Protein AF-A0A968XR28-F1 (afdb_monomer)

Sequence (195 aa):
MLGIVACHFNPAGFDNQIGNLTRWRNAIQHQTAGRPIVLAHARFPQSQSYSIFSGHEFTVCPFDATDRNVLWQKERLLNLAIARLPPSVTKVAWVDADILFLDPDWAYRAEEMLDEHPVIQLFSTVHYLDAQGGINRVRDSWASRLPKTPSSTTLPVSPGQPHANSSTTGCSIARSSVGPIWEWRWAGSGWSECT

Radius of gyration: 18.88 Å; Cα contacts (8 Å, |Δi|>4): 287; chains: 1; bounding box: 49×41×50 Å

Solvent-accessible surface area (backbone atoms only — not comparable to full-atom values): 12096 Å² total; per-residue (Å²): 84,51,26,40,30,24,46,47,82,57,88,83,61,56,64,56,58,55,54,30,35,50,55,23,54,68,49,50,67,72,26,40,81,81,44,56,35,24,37,14,31,54,41,40,91,84,51,76,90,56,75,83,71,58,75,82,86,42,51,61,44,80,41,87,44,48,95,90,56,77,66,84,49,66,67,53,30,41,57,53,16,58,74,66,53,59,89,75,48,78,41,80,44,83,44,69,43,39,49,42,68,68,53,57,57,49,48,60,54,52,40,59,50,52,75,82,31,99,73,83,75,98,48,28,31,40,33,36,21,29,74,86,65,46,79,71,44,77,47,70,33,72,73,64,70,47,82,77,69,43,89,80,75,84,77,79,84,73,87,84,78,84,85,78,87,77,80,88,81,88,80,90,74,86,87,54,67,32,54,36,38,30,42,81,73,90,80,84,69,72,81,80,91,80,134

Mean predicted aligned error: 11.83 Å

Foldseek 3Di:
DEEEEEEQACQPQDVLSVVLLVVLVVQVLQLQVLHAYEYEYEDEPPHDDDCSQDDDSYNYHYDYDYPVRNPDCRVVSRVVRVVPHDPPHPHYDYDYSQEAEPRSNLNVVVVVVCVVDVDDDSFQKKFAAAQVRDGPDMDGDPVNPDDADADDDDPPPDPDDDDDDDDDDDDDDDDGSHGIYGDDDDDDHDDDDDD

pLDDT: mean 76.16, std 25.74, range [22.66, 97.94]

Nearest PDB structures (foldseek):
  3pvs-assembly1_A  TM=2.688E-01  e=5.073E-02  Escherichia coli
  6jak-assembly2_D  TM=2.640E-01  e=5.158E-01  Escherichia coli
  8fo1-assembly1_A  TM=2.736E-01  e=7.118E-01  Cryptococcus neoformans H99
  3cis-assembly4_G  TM=2.961E-01  e=1.754E+00  Mycobacterium tuberculosis
  8em2-assembly1_A  TM=2.424E-01  e=1.871E+00  Homo sapiens

Structure (mmCIF, N/CA/C/O backbone):
data_AF-A0A968XR28-F1
#
_entry.id   AF-A0A968XR28-F1
#
loop_
_atom_site.group_PDB
_atom_site.id
_atom_site.type_symbol
_atom_site.label_atom_id
_atom_site.label_alt_id
_atom_site.label_comp_id
_atom_site.label_asym_id
_atom_site.label_entity_id
_atom_site.label_seq_id
_atom_site.pdbx_PDB_ins_code
_atom_site.Cartn_x
_atom_site.Cartn_y
_atom_site.Cartn_z
_atom_site.occupancy
_atom_site.B_iso_or_equiv
_atom_site.auth_seq_id
_atom_site.auth_comp_id
_atom_site.auth_asym_id
_atom_site.auth_atom_id
_atom_site.pdbx_PDB_model_num
ATOM 1 N N . MET A 1 1 ? -4.350 6.403 15.382 1.00 94.62 1 MET A N 1
ATOM 2 C CA . MET A 1 1 ? -4.188 6.792 13.969 1.00 94.62 1 MET A CA 1
ATOM 3 C C . MET A 1 1 ? -3.699 5.596 13.178 1.00 94.62 1 MET A C 1
ATOM 5 O O . MET A 1 1 ? -2.659 5.032 13.520 1.00 94.62 1 MET A O 1
ATOM 9 N N . LEU A 1 2 ? -4.438 5.219 12.138 1.00 97.38 2 LEU A N 1
ATOM 10 C CA . LEU A 1 2 ? -4.031 4.219 11.155 1.00 97.38 2 LEU A CA 1
ATOM 11 C C . LEU A 1 2 ? -3.048 4.822 10.145 1.00 97.38 2 LEU A C 1
ATOM 13 O O . LEU A 1 2 ? -3.297 5.892 9.599 1.00 97.38 2 LEU A O 1
ATOM 17 N N . GLY A 1 3 ? -1.946 4.122 9.891 1.00 97.62 3 GLY A N 1
ATOM 18 C CA . GLY A 1 3 ? -1.026 4.388 8.790 1.00 97.62 3 GLY A CA 1
ATOM 19 C C . GLY A 1 3 ? -1.047 3.257 7.770 1.00 97.62 3 GLY A C 1
ATOM 20 O O . GLY A 1 3 ? -1.260 2.094 8.117 1.00 97.62 3 GLY A O 1
ATOM 21 N N . ILE A 1 4 ? -0.833 3.600 6.504 1.00 97.75 4 ILE A N 1
ATOM 22 C CA . ILE A 1 4 ? -0.868 2.661 5.387 1.00 97.75 4 ILE A CA 1
ATOM 23 C C . ILE A 1 4 ? 0.561 2.433 4.908 1.00 97.75 4 ILE A C 1
ATOM 25 O O . ILE A 1 4 ? 1.288 3.386 4.625 1.00 97.75 4 ILE A O 1
ATOM 29 N N . VAL A 1 5 ? 0.958 1.169 4.790 1.00 97.62 5 VAL A N 1
ATOM 30 C CA . VAL A 1 5 ? 2.242 0.779 4.206 1.00 97.62 5 VAL A CA 1
ATOM 31 C C . VAL A 1 5 ? 2.020 -0.068 2.968 1.00 97.62 5 VAL A C 1
ATOM 33 O O . VAL A 1 5 ? 1.225 -1.008 2.961 1.00 97.62 5 VAL A O 1
ATOM 36 N N . ALA A 1 6 ? 2.760 0.267 1.923 1.00 96.38 6 ALA A N 1
ATOM 37 C CA . ALA A 1 6 ? 2.804 -0.478 0.681 1.00 96.38 6 ALA A CA 1
ATOM 38 C C . ALA A 1 6 ? 4.250 -0.581 0.200 1.00 96.38 6 ALA A C 1
ATOM 40 O O . ALA A 1 6 ? 5.137 0.159 0.643 1.00 96.38 6 ALA A O 1
ATOM 41 N N . CYS A 1 7 ? 4.502 -1.488 -0.738 1.00 95.06 7 CYS A N 1
ATOM 42 C CA . CYS A 1 7 ? 5.798 -1.564 -1.393 1.00 95.06 7 CYS A CA 1
ATOM 43 C C . CYS A 1 7 ? 5.669 -1.759 -2.902 1.00 95.06 7 CYS A C 1
ATOM 45 O O . CYS A 1 7 ? 4.726 -2.377 -3.392 1.00 95.06 7 CYS A O 1
ATOM 47 N N . HIS A 1 8 ? 6.652 -1.233 -3.629 1.00 93.75 8 HIS A N 1
ATOM 48 C CA . HIS A 1 8 ? 6.838 -1.459 -5.054 1.00 93.75 8 HIS A CA 1
ATOM 49 C C . HIS A 1 8 ? 8.168 -2.186 -5.280 1.00 93.75 8 HIS A C 1
ATOM 51 O O . HIS A 1 8 ? 9.245 -1.664 -4.962 1.00 93.75 8 HIS A O 1
ATOM 57 N N . PHE A 1 9 ? 8.077 -3.395 -5.835 1.00 91.88 9 PHE A N 1
ATOM 58 C CA . PHE A 1 9 ? 9.206 -4.282 -6.084 1.00 91.88 9 PHE A CA 1
ATOM 59 C C . PHE A 1 9 ? 9.152 -4.841 -7.510 1.00 91.88 9 PHE A C 1
ATOM 61 O O . PHE A 1 9 ? 8.441 -5.809 -7.775 1.00 91.88 9 PHE A O 1
ATOM 68 N N . ASN A 1 10 ? 9.933 -4.241 -8.412 1.00 91.06 10 ASN A N 1
ATOM 69 C CA . ASN A 1 10 ? 9.908 -4.556 -9.840 1.00 91.06 10 ASN A CA 1
ATOM 70 C C . ASN A 1 10 ? 11.321 -4.798 -10.414 1.00 91.06 10 ASN A C 1
ATOM 72 O O . ASN A 1 10 ? 11.786 -4.016 -11.243 1.00 91.06 10 ASN A O 1
ATOM 76 N N . PRO A 1 11 ? 12.029 -5.864 -9.988 1.00 89.25 11 PRO A N 1
ATOM 77 C CA . PRO A 1 11 ? 13.399 -6.149 -10.438 1.00 89.25 11 PRO A CA 1
ATOM 78 C C . PRO A 1 11 ? 13.518 -6.373 -11.948 1.00 89.25 11 PRO A C 1
ATOM 80 O O . PRO A 1 11 ? 14.570 -6.138 -12.525 1.00 89.25 11 PRO A O 1
ATOM 83 N N . ALA A 1 12 ? 12.441 -6.831 -12.589 1.00 88.31 12 ALA A N 1
ATOM 84 C CA . ALA A 1 12 ? 12.409 -7.127 -14.018 1.00 88.31 12 ALA A CA 1
ATOM 85 C C . ALA A 1 12 ? 11.877 -5.964 -14.876 1.00 88.31 12 ALA A C 1
ATOM 87 O O . ALA A 1 12 ? 11.772 -6.119 -16.088 1.00 88.31 12 ALA A O 1
ATOM 88 N N . GLY A 1 13 ? 11.510 -4.829 -14.269 1.00 87.56 13 GLY A N 1
ATOM 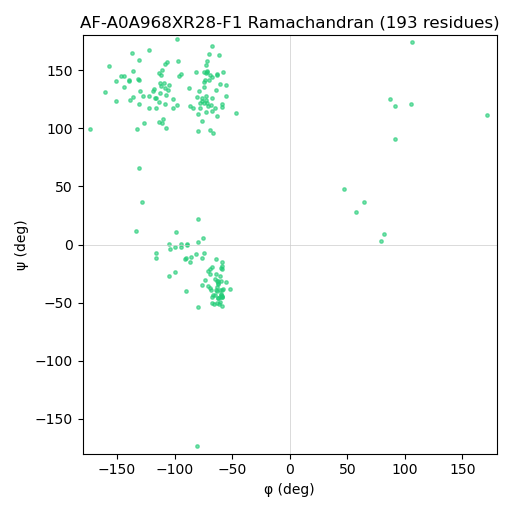89 C CA . GLY A 1 13 ? 11.064 -3.642 -15.004 1.00 87.56 13 GLY A CA 1
ATOM 90 C C . GLY A 1 13 ? 9.766 -3.832 -15.794 1.00 87.56 13 GLY A C 1
ATOM 91 O O . GLY A 1 13 ? 9.635 -3.303 -16.889 1.00 87.56 13 GLY A O 1
ATOM 92 N N . PHE A 1 14 ? 8.798 -4.596 -15.279 1.00 89.00 14 PHE A N 1
ATOM 93 C CA . PHE A 1 14 ? 7.532 -4.797 -15.981 1.00 89.00 14 PHE A CA 1
ATOM 94 C C . PHE A 1 14 ? 6.638 -3.547 -15.948 1.00 89.00 14 PHE A C 1
ATOM 96 O O . PHE A 1 14 ? 6.285 -3.065 -14.867 1.00 89.00 14 PHE A O 1
ATOM 103 N N . ASP A 1 15 ? 6.175 -3.101 -17.117 1.00 88.12 15 ASP A N 1
ATOM 104 C CA . ASP A 1 15 ? 5.285 -1.937 -17.255 1.00 88.12 15 ASP A CA 1
ATOM 105 C C . ASP A 1 15 ? 3.933 -2.123 -16.556 1.00 88.12 15 ASP A C 1
ATOM 107 O O . ASP A 1 15 ? 3.350 -1.174 -16.030 1.00 88.12 15 ASP A O 1
ATOM 111 N N . ASN A 1 16 ? 3.429 -3.359 -16.495 1.00 88.56 16 ASN A N 1
ATOM 112 C CA . ASN A 1 16 ? 2.149 -3.643 -15.850 1.00 88.56 16 ASN A CA 1
ATOM 113 C C . ASN A 1 16 ? 2.164 -3.312 -14.346 1.00 88.56 16 ASN A C 1
ATOM 115 O O . ASN A 1 16 ? 1.149 -2.867 -13.815 1.00 88.56 16 ASN A O 1
ATOM 119 N N . GLN A 1 17 ? 3.304 -3.478 -13.665 1.00 89.94 17 GLN A N 1
ATOM 120 C CA . GLN A 1 17 ? 3.437 -3.117 -12.253 1.00 89.94 17 GLN A CA 1
ATOM 121 C C . GLN A 1 17 ? 3.392 -1.603 -12.057 1.00 89.94 17 GLN A C 1
ATOM 123 O O . GLN A 1 17 ? 2.758 -1.133 -11.117 1.00 89.94 17 GLN A O 1
ATOM 128 N N . ILE A 1 18 ? 3.989 -0.839 -12.975 1.00 91.25 18 ILE A N 1
ATOM 129 C CA . ILE A 1 18 ? 3.914 0.625 -12.963 1.00 91.25 18 ILE A CA 1
ATOM 130 C C . ILE A 1 18 ? 2.482 1.091 -13.234 1.00 91.25 18 ILE A C 1
ATOM 132 O O . ILE A 1 18 ? 1.966 1.954 -12.522 1.00 91.25 18 ILE A O 1
ATOM 136 N N . GLY A 1 19 ? 1.797 0.477 -14.203 1.00 91.00 19 GLY A N 1
ATOM 137 C CA . GLY A 1 19 ? 0.385 0.751 -14.479 1.00 91.00 19 GLY A CA 1
ATOM 138 C C . GLY A 1 19 ? -0.523 0.455 -13.279 1.00 91.00 19 GLY A C 1
ATOM 139 O O . GLY A 1 19 ? -1.398 1.256 -12.946 1.00 91.00 19 GLY A O 1
ATOM 140 N N . ASN A 1 20 ? -0.295 -0.663 -12.587 1.00 91.88 20 ASN A N 1
ATOM 141 C CA . ASN A 1 20 ? -1.043 -1.019 -11.380 1.00 91.88 20 ASN A CA 1
ATOM 142 C C . ASN A 1 20 ? -0.754 -0.065 -10.220 1.00 91.88 20 ASN A C 1
ATOM 144 O O . ASN A 1 20 ? -1.700 0.441 -9.623 1.00 91.88 20 ASN A O 1
ATOM 148 N N . LEU A 1 21 ? 0.516 0.271 -9.982 1.00 93.25 21 LEU A N 1
ATOM 149 C CA . LEU A 1 21 ? 0.905 1.261 -8.980 1.00 93.25 21 LEU A CA 1
ATOM 150 C C . LEU A 1 21 ? 0.259 2.626 -9.253 1.00 93.25 21 LEU A C 1
ATOM 152 O O . LEU A 1 21 ? -0.166 3.302 -8.321 1.00 93.25 21 LEU A O 1
ATOM 156 N N . THR A 1 22 ? 0.150 3.019 -10.525 1.00 92.56 22 THR A N 1
ATOM 157 C CA . THR A 1 22 ? -0.518 4.266 -10.943 1.00 92.56 22 THR A CA 1
ATOM 158 C C . THR A 1 22 ? -1.981 4.271 -10.552 1.00 92.56 22 THR A C 1
ATOM 160 O O . THR A 1 22 ? -2.442 5.198 -9.886 1.00 92.56 22 THR A O 1
ATOM 163 N N . ARG A 1 23 ? -2.706 3.210 -10.909 1.00 92.00 23 ARG A N 1
ATOM 164 C CA . ARG A 1 23 ? -4.116 3.058 -10.539 1.00 92.00 23 ARG A CA 1
ATOM 165 C C . ARG A 1 23 ? -4.299 3.035 -9.025 1.00 92.00 23 ARG A C 1
ATOM 167 O O . ARG A 1 23 ? -5.161 3.743 -8.512 1.00 92.00 23 ARG A O 1
ATOM 174 N N . TRP A 1 24 ? -3.453 2.282 -8.326 1.00 93.81 24 TRP A N 1
ATOM 175 C CA . TRP A 1 24 ? -3.456 2.195 -6.872 1.00 93.81 24 TRP A CA 1
ATOM 176 C C . TRP A 1 24 ? -3.250 3.563 -6.220 1.00 93.81 24 TRP A C 1
ATOM 178 O O . TRP A 1 24 ? -4.087 3.972 -5.423 1.00 93.81 24 TRP A O 1
ATOM 188 N N . ARG A 1 25 ? -2.199 4.309 -6.593 1.00 93.12 25 ARG A N 1
ATOM 189 C CA . ARG A 1 25 ? -1.914 5.638 -6.021 1.00 93.12 25 ARG A CA 1
ATOM 190 C C . ARG A 1 25 ? -3.067 6.613 -6.227 1.00 93.12 25 ARG A C 1
ATOM 192 O O . ARG A 1 25 ? -3.449 7.295 -5.280 1.00 93.12 25 ARG A O 1
ATOM 199 N N . ASN A 1 26 ? -3.636 6.639 -7.432 1.00 91.19 26 ASN A N 1
ATOM 200 C CA . ASN A 1 26 ? -4.752 7.525 -7.756 1.00 91.19 26 ASN A CA 1
ATOM 201 C C . ASN A 1 26 ? -6.005 7.210 -6.929 1.00 91.19 26 ASN A C 1
ATOM 203 O O . ASN A 1 26 ? -6.725 8.127 -6.553 1.00 91.19 26 ASN A O 1
ATOM 207 N N . ALA A 1 27 ? -6.270 5.934 -6.638 1.00 91.56 27 ALA A N 1
ATOM 208 C CA . ALA A 1 27 ? -7.417 5.537 -5.828 1.00 91.56 27 ALA A CA 1
ATOM 209 C C . ALA A 1 27 ? -7.157 5.734 -4.328 1.00 91.56 27 ALA A C 1
ATOM 211 O O . ALA A 1 27 ? -7.913 6.425 -3.647 1.00 91.56 27 ALA A O 1
ATOM 212 N N . ILE A 1 28 ? -6.064 5.164 -3.814 1.00 92.44 28 ILE A N 1
ATOM 213 C CA . ILE A 1 28 ? -5.800 5.047 -2.376 1.00 92.44 28 ILE A CA 1
ATOM 214 C C . ILE A 1 28 ? -5.685 6.417 -1.697 1.00 92.44 28 ILE A C 1
ATOM 216 O O . ILE A 1 28 ? -6.153 6.572 -0.574 1.00 92.44 28 ILE A O 1
ATOM 220 N N . GLN A 1 29 ? -5.148 7.434 -2.383 1.00 89.50 29 GLN A N 1
ATOM 221 C CA . GLN A 1 29 ? -5.006 8.787 -1.828 1.0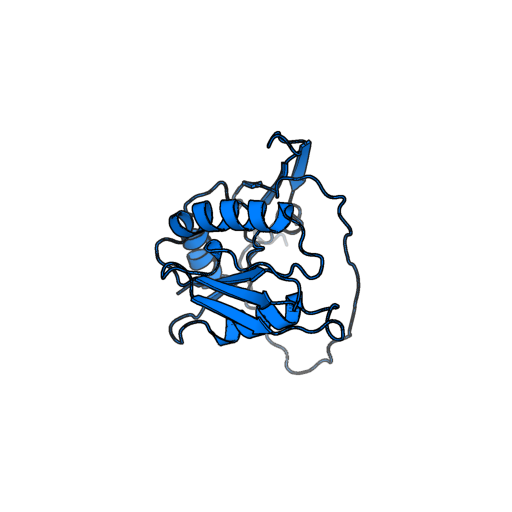0 89.50 29 GLN A CA 1
ATOM 222 C C . GLN A 1 29 ? -6.349 9.414 -1.421 1.00 89.50 29 GLN A C 1
ATOM 224 O O . GLN A 1 29 ? -6.410 10.191 -0.472 1.00 89.50 29 GLN A O 1
ATOM 229 N N . HIS A 1 30 ? -7.432 9.063 -2.121 1.00 89.38 30 HIS A N 1
ATOM 230 C CA . HIS A 1 30 ? -8.773 9.574 -1.841 1.00 89.38 30 HIS A CA 1
ATOM 231 C C . HIS A 1 30 ? -9.546 8.690 -0.853 1.00 89.38 30 HIS A C 1
ATOM 233 O O . HIS A 1 30 ? -10.569 9.120 -0.335 1.00 89.38 30 HIS A O 1
ATOM 239 N N . GLN A 1 31 ? -9.052 7.481 -0.568 1.00 90.25 31 GLN A N 1
ATOM 240 C CA . GLN A 1 31 ? -9.729 6.474 0.260 1.00 90.25 31 GLN A CA 1
ATOM 241 C C . GLN A 1 31 ? -9.139 6.343 1.674 1.00 90.25 31 GLN A C 1
ATOM 243 O O . GLN A 1 31 ? -9.622 5.570 2.496 1.00 90.25 31 GLN A O 1
ATOM 248 N N . THR A 1 32 ? -8.060 7.065 1.982 1.00 90.81 32 THR A N 1
ATOM 249 C CA . THR A 1 32 ? -7.397 7.003 3.297 1.00 90.81 32 THR A CA 1
ATOM 250 C C . THR A 1 32 ? -7.779 8.152 4.228 1.00 90.81 32 THR A C 1
ATOM 252 O O . THR A 1 32 ? -7.343 8.173 5.383 1.00 90.81 32 THR A O 1
ATOM 255 N N . ALA A 1 33 ? -8.605 9.095 3.758 1.00 87.06 33 ALA A N 1
ATOM 256 C CA . ALA A 1 33 ? -9.060 10.273 4.502 1.00 87.06 33 ALA A CA 1
ATOM 257 C C . ALA A 1 33 ? -7.907 11.010 5.222 1.00 87.06 33 ALA A C 1
ATOM 259 O O . ALA A 1 33 ? -7.978 11.307 6.413 1.00 87.06 33 ALA A O 1
ATOM 260 N N . GLY A 1 34 ? -6.808 11.252 4.497 1.00 90.62 34 GLY A N 1
ATOM 261 C CA . GLY A 1 34 ? -5.644 12.001 4.990 1.00 90.62 34 GLY A CA 1
ATOM 262 C C . GLY A 1 34 ? -4.688 11.219 5.898 1.00 90.62 34 GLY A C 1
ATOM 263 O O . GLY A 1 34 ? -3.717 11.792 6.389 1.00 90.62 34 GLY A O 1
ATOM 264 N N . ARG A 1 35 ? -4.922 9.919 6.125 1.00 94.81 35 ARG A N 1
ATOM 265 C CA . ARG A 1 35 ? -3.995 9.065 6.883 1.00 94.81 35 ARG A CA 1
ATOM 266 C C . ARG A 1 35 ? -2.641 8.947 6.178 1.00 94.81 35 ARG A C 1
ATOM 268 O O . ARG A 1 35 ? -2.602 8.893 4.947 1.00 94.81 35 ARG A O 1
ATOM 275 N N . PRO A 1 36 ? -1.532 8.857 6.934 1.00 96.06 36 PRO A N 1
ATOM 276 C CA . PRO A 1 36 ? -0.204 8.780 6.345 1.00 96.06 36 PRO A CA 1
ATOM 277 C C . PRO A 1 36 ? -0.038 7.496 5.534 1.00 96.06 36 PRO A C 1
ATOM 279 O O . PRO A 1 36 ? -0.349 6.401 6.008 1.00 96.06 36 PRO A O 1
ATOM 282 N N . ILE A 1 37 ? 0.505 7.644 4.327 1.00 97.00 37 ILE A 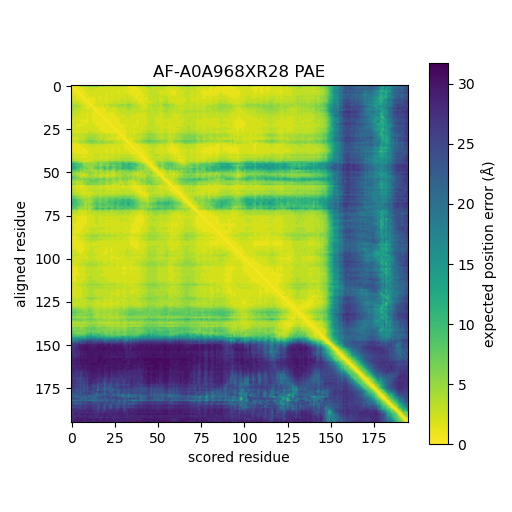N 1
ATOM 283 C CA . ILE A 1 37 ? 0.843 6.536 3.437 1.00 97.00 37 ILE A CA 1
ATOM 284 C C . ILE A 1 37 ? 2.354 6.523 3.219 1.00 97.00 37 ILE A C 1
ATOM 286 O O . ILE A 1 37 ? 2.938 7.526 2.799 1.00 97.00 37 ILE A O 1
ATOM 290 N N . VAL A 1 38 ? 2.987 5.378 3.471 1.00 97.06 38 VAL A N 1
ATOM 291 C CA . VAL A 1 38 ? 4.403 5.143 3.174 1.00 97.06 38 VAL A CA 1
ATOM 292 C C . VAL A 1 38 ? 4.522 4.080 2.089 1.00 97.06 38 VAL A C 1
ATOM 294 O O . VAL A 1 38 ? 4.055 2.952 2.247 1.00 97.06 38 VAL A O 1
ATOM 297 N N . LEU A 1 39 ? 5.187 4.434 0.990 1.00 96.81 39 LEU A N 1
ATOM 298 C CA . LEU A 1 39 ? 5.496 3.525 -0.110 1.00 96.81 39 LEU A CA 1
ATOM 299 C C . LEU A 1 39 ? 7.001 3.249 -0.130 1.00 96.81 39 LEU A C 1
ATOM 301 O O . LEU A 1 39 ? 7.788 4.114 -0.517 1.00 96.81 39 LEU A O 1
ATOM 305 N N . ALA A 1 40 ? 7.416 2.042 0.250 1.00 95.62 40 ALA A N 1
ATOM 306 C CA . ALA A 1 40 ? 8.800 1.611 0.062 1.00 95.62 40 ALA A CA 1
ATOM 307 C C . ALA A 1 40 ? 9.021 1.141 -1.381 1.00 95.62 40 ALA A C 1
ATOM 309 O O . ALA A 1 40 ? 8.312 0.270 -1.879 1.00 95.62 40 ALA A O 1
ATOM 310 N N . HIS A 1 41 ? 10.023 1.689 -2.058 1.00 93.12 41 HIS A N 1
ATOM 311 C CA . HIS A 1 41 ? 10.313 1.384 -3.454 1.00 93.12 41 HIS A CA 1
ATOM 312 C C . HIS A 1 41 ? 11.739 0.854 -3.598 1.00 93.12 41 HIS A C 1
ATOM 314 O O . HIS A 1 41 ? 12.695 1.577 -3.333 1.00 93.12 41 HIS A O 1
ATOM 320 N N . ALA A 1 42 ? 11.890 -0.391 -4.058 1.00 92.50 42 ALA A N 1
ATOM 321 C CA . ALA A 1 42 ? 13.198 -0.889 -4.479 1.00 92.50 42 ALA A CA 1
ATOM 322 C C . ALA A 1 42 ? 13.558 -0.347 -5.867 1.00 92.50 42 ALA A C 1
ATOM 324 O O . ALA A 1 42 ? 12.834 -0.605 -6.832 1.00 92.50 42 ALA A O 1
ATOM 325 N N . ARG A 1 43 ? 14.683 0.363 -5.960 1.00 91.12 43 ARG A N 1
ATOM 326 C CA . ARG A 1 43 ? 15.260 0.850 -7.215 1.00 91.12 43 ARG A CA 1
ATOM 327 C C . ARG A 1 43 ? 16.352 -0.104 -7.668 1.00 91.12 43 ARG A C 1
ATOM 329 O O . ARG A 1 43 ? 17.328 -0.301 -6.954 1.00 91.12 43 ARG A O 1
ATOM 336 N N . PHE A 1 44 ? 16.194 -0.674 -8.849 1.00 88.19 44 PHE A N 1
ATOM 337 C CA . PHE A 1 44 ? 17.222 -1.492 -9.485 1.00 88.19 44 PHE A CA 1
ATOM 338 C C . PHE A 1 44 ? 18.025 -0.654 -10.482 1.00 88.19 44 PHE A C 1
ATOM 340 O O . PHE A 1 44 ? 17.502 0.350 -10.969 1.00 88.19 44 PHE A O 1
ATOM 347 N N . PRO A 1 45 ? 19.260 -1.047 -10.841 1.00 84.50 45 PRO A N 1
ATOM 348 C CA . PRO A 1 45 ? 20.081 -0.287 -11.786 1.00 84.50 45 PRO A CA 1
ATOM 349 C C . PRO A 1 45 ? 19.393 -0.039 -13.135 1.00 84.50 45 PRO A C 1
ATOM 351 O O . PRO A 1 45 ? 19.593 1.000 -13.753 1.00 84.50 45 PRO A O 1
ATOM 354 N N . GLN A 1 46 ? 18.555 -0.980 -13.575 1.00 80.06 46 GLN A N 1
ATOM 355 C CA . GLN A 1 46 ? 17.799 -0.902 -14.825 1.00 80.06 46 GLN A CA 1
ATOM 356 C C . GLN A 1 46 ? 16.426 -0.22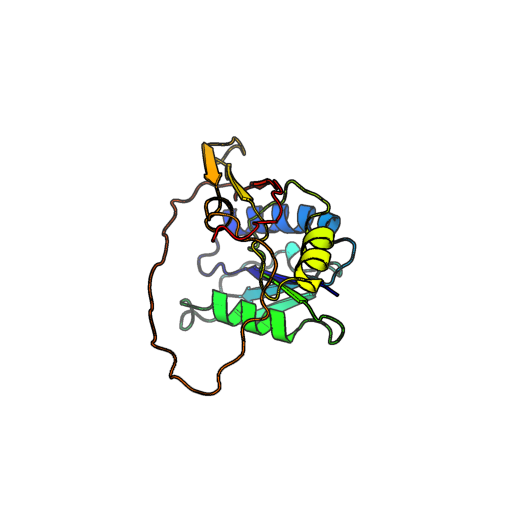3 -14.649 1.00 80.06 46 GLN A C 1
ATOM 358 O O . GLN A 1 46 ? 15.668 -0.114 -15.609 1.00 80.06 46 GLN A O 1
ATOM 363 N N . SER A 1 47 ? 16.069 0.207 -13.432 1.00 80.06 47 SER A N 1
ATOM 364 C CA . SER A 1 47 ? 14.785 0.862 -13.171 1.00 80.06 47 SER A CA 1
ATOM 365 C C . SER A 1 47 ? 14.729 2.224 -13.847 1.00 80.06 47 SER A C 1
ATOM 367 O O . SER A 1 47 ? 15.570 3.092 -13.616 1.00 80.06 47 SER A O 1
ATOM 369 N N . GLN A 1 48 ? 13.684 2.433 -14.638 1.00 76.94 48 GLN A N 1
ATOM 370 C CA . GLN A 1 48 ? 13.370 3.746 -15.172 1.00 76.94 48 GLN A CA 1
ATOM 371 C C . GLN A 1 48 ? 12.893 4.671 -14.041 1.00 76.94 48 GLN A C 1
ATOM 373 O O . GLN A 1 48 ? 12.238 4.243 -13.088 1.00 76.94 48 GLN A O 1
ATOM 378 N N . SER A 1 49 ? 13.229 5.958 -14.140 1.00 77.50 49 SER A N 1
ATOM 379 C CA . SER A 1 49 ? 12.682 6.967 -13.235 1.00 77.50 49 SER A CA 1
ATOM 380 C C . SER A 1 49 ? 11.266 7.316 -13.679 1.00 77.50 49 SER A C 1
ATOM 382 O O . SER A 1 49 ? 11.067 7.823 -14.783 1.00 77.50 49 SER A O 1
ATOM 384 N N . TYR A 1 50 ? 10.286 7.045 -12.824 1.00 79.44 50 TYR A N 1
ATOM 385 C CA . TYR A 1 50 ? 8.891 7.392 -13.068 1.00 79.44 50 TYR A CA 1
ATOM 386 C C . TYR A 1 50 ? 8.477 8.537 -12.140 1.00 79.44 50 TYR A C 1
ATOM 388 O O . TYR A 1 50 ? 8.719 8.485 -10.932 1.00 79.44 50 TYR A O 1
ATOM 396 N N . SER A 1 51 ? 7.788 9.546 -12.684 1.00 83.38 51 SER A N 1
ATOM 397 C CA . SER A 1 51 ? 7.245 10.674 -11.906 1.00 83.38 51 SER A CA 1
ATOM 398 C C . SER A 1 51 ? 6.279 10.223 -10.811 1.00 83.38 51 SER A C 1
ATOM 400 O O . SER A 1 51 ? 6.112 10.912 -9.811 1.00 83.38 51 SER A O 1
ATOM 402 N N . ILE A 1 52 ? 5.709 9.027 -10.942 1.00 84.44 52 ILE A N 1
ATOM 403 C CA . ILE A 1 52 ? 4.869 8.410 -9.923 1.00 84.44 52 ILE A CA 1
ATOM 404 C C . ILE A 1 52 ? 5.570 8.213 -8.575 1.00 84.44 52 ILE A C 1
ATOM 406 O O . ILE A 1 52 ? 4.892 8.049 -7.574 1.00 84.44 52 ILE A O 1
ATOM 410 N N . PHE A 1 53 ? 6.902 8.237 -8.507 1.00 85.31 53 PHE A N 1
ATOM 411 C CA . PHE A 1 53 ? 7.636 8.182 -7.237 1.00 85.31 53 PHE A CA 1
ATOM 412 C C . PHE A 1 53 ? 7.897 9.562 -6.621 1.00 85.31 53 PHE A C 1
ATOM 414 O O . PHE A 1 53 ? 8.497 9.643 -5.553 1.00 85.31 53 PHE A O 1
ATOM 421 N N . SER A 1 54 ? 7.436 10.631 -7.267 1.00 82.88 54 SER A N 1
ATOM 422 C CA . SER A 1 54 ? 7.458 11.997 -6.743 1.00 82.88 54 SER A CA 1
ATOM 423 C C . SER A 1 54 ? 6.099 12.387 -6.135 1.00 82.88 54 SER A C 1
ATOM 425 O O . SER A 1 54 ? 5.156 11.588 -6.144 1.00 82.88 54 SER A O 1
ATOM 427 N N . GLY A 1 55 ? 6.016 13.589 -5.561 1.00 82.06 55 GLY A N 1
ATOM 428 C CA . GLY A 1 55 ? 4.815 14.112 -4.900 1.00 82.06 55 GLY A CA 1
ATOM 429 C C . GLY A 1 55 ? 4.907 14.130 -3.372 1.00 82.06 55 GLY A C 1
ATOM 430 O O . GLY A 1 55 ? 5.883 13.659 -2.785 1.00 82.06 55 GLY A O 1
ATOM 431 N N . HIS A 1 56 ? 3.886 14.708 -2.742 1.00 83.25 56 HIS A N 1
ATOM 432 C CA . HIS A 1 56 ? 3.806 14.917 -1.287 1.00 83.25 56 HIS A CA 1
ATOM 433 C C . HIS A 1 56 ? 2.661 14.137 -0.632 1.00 83.25 56 HIS A C 1
ATOM 435 O O . HIS A 1 56 ? 2.564 14.089 0.590 1.00 83.25 56 HIS A O 1
ATOM 441 N N . GLU A 1 57 ? 1.809 13.503 -1.435 1.00 88.06 57 GLU A N 1
ATOM 442 C CA . GLU A 1 57 ? 0.651 12.733 -0.984 1.00 88.06 57 GLU A CA 1
ATOM 443 C C . GLU A 1 57 ? 1.084 11.423 -0.297 1.00 88.06 57 GLU A C 1
ATOM 445 O O . GLU A 1 57 ? 0.352 10.859 0.512 1.00 88.06 57 GLU A O 1
ATOM 450 N N . PHE A 1 58 ? 2.298 10.948 -0.601 1.00 91.44 58 PHE A N 1
ATOM 451 C CA . PHE A 1 58 ? 2.890 9.717 -0.081 1.00 91.44 58 PHE A CA 1
ATOM 452 C C . PHE A 1 58 ? 4.300 10.020 0.410 1.00 91.44 58 PHE A C 1
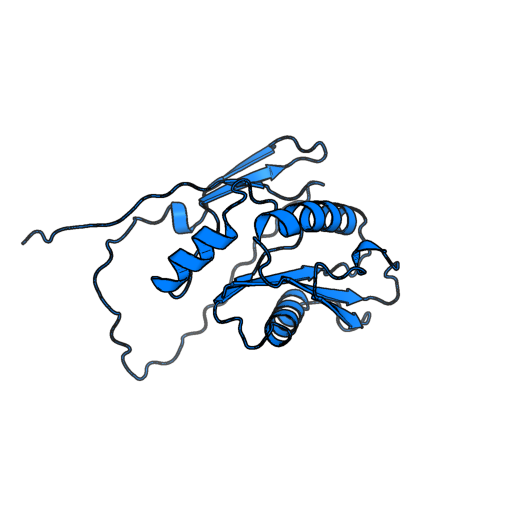ATOM 454 O O . PHE A 1 58 ? 5.073 10.701 -0.264 1.00 91.44 58 PHE A O 1
ATOM 461 N N . THR A 1 59 ? 4.696 9.404 1.520 1.00 94.00 59 THR A N 1
ATOM 462 C CA . THR A 1 59 ? 6.116 9.290 1.857 1.00 94.00 59 THR A CA 1
ATOM 463 C C . THR A 1 59 ? 6.716 8.153 1.034 1.00 94.00 59 THR A C 1
ATOM 465 O O . THR A 1 59 ? 6.585 6.978 1.382 1.00 94.00 59 THR A O 1
ATOM 468 N N . VAL A 1 60 ? 7.359 8.482 -0.086 1.00 93.25 60 VAL A N 1
ATOM 469 C CA . VAL A 1 60 ? 8.046 7.492 -0.927 1.00 93.25 60 VAL A CA 1
ATOM 470 C C . VAL A 1 60 ? 9.471 7.293 -0.418 1.00 93.25 60 VAL A C 1
ATOM 472 O O . VAL A 1 60 ? 10.270 8.225 -0.392 1.00 93.25 60 VAL A O 1
ATOM 475 N N . CYS A 1 61 ? 9.800 6.067 -0.017 1.00 91.88 61 CYS A N 1
ATOM 476 C CA . CYS A 1 61 ? 11.124 5.702 0.479 1.00 91.88 61 CYS A CA 1
ATOM 477 C C . CYS A 1 61 ? 11.857 4.854 -0.569 1.00 91.88 61 CYS A C 1
ATOM 479 O O . CYS A 1 61 ? 11.570 3.657 -0.674 1.00 91.88 61 CYS A O 1
ATOM 481 N N . PRO A 1 62 ? 12.777 5.436 -1.357 1.00 91.81 62 PRO A N 1
ATOM 482 C CA . PRO A 1 62 ? 13.589 4.669 -2.289 1.00 91.81 62 PRO A CA 1
ATOM 483 C C . PRO A 1 62 ? 14.675 3.883 -1.545 1.00 91.81 62 PRO A C 1
ATOM 485 O O . PRO A 1 62 ? 15.321 4.399 -0.633 1.00 91.81 62 PRO A O 1
ATOM 488 N N . PHE A 1 63 ? 14.903 2.647 -1.977 1.00 90.25 63 PHE A N 1
ATOM 489 C CA . PHE A 1 63 ? 15.975 1.781 -1.503 1.00 90.25 63 PHE A CA 1
ATOM 490 C C . PHE A 1 63 ? 16.706 1.196 -2.702 1.00 90.25 63 PHE A C 1
ATOM 492 O O . PHE A 1 63 ? 16.095 0.517 -3.526 1.00 90.25 63 PHE A O 1
ATOM 499 N N . ASP A 1 64 ? 18.003 1.460 -2.802 1.00 90.19 64 ASP A N 1
ATOM 500 C CA . ASP A 1 64 ? 18.811 0.924 -3.890 1.00 90.19 64 ASP A CA 1
ATOM 501 C C . ASP A 1 64 ? 19.032 -0.576 -3.690 1.00 90.19 64 ASP A C 1
ATOM 503 O O . ASP A 1 64 ? 19.547 -1.030 -2.666 1.00 90.19 64 ASP A O 1
ATOM 507 N N . ALA A 1 65 ? 18.603 -1.344 -4.682 1.00 88.06 65 ALA A N 1
ATOM 508 C CA . ALA A 1 65 ? 18.808 -2.773 -4.786 1.00 88.06 65 ALA A CA 1
ATOM 509 C C . ALA A 1 65 ? 19.851 -3.062 -5.868 1.00 88.06 65 ALA A C 1
ATOM 511 O O . ALA A 1 65 ? 20.088 -2.267 -6.777 1.00 88.06 65 ALA A O 1
ATOM 512 N N . THR A 1 66 ? 20.479 -4.229 -5.772 1.00 85.50 66 THR A N 1
ATOM 513 C CA . THR A 1 66 ? 21.436 -4.709 -6.771 1.00 85.50 66 THR A CA 1
ATOM 514 C C . THR A 1 66 ? 20.983 -6.053 -7.316 1.00 85.50 66 THR A C 1
ATOM 516 O O . THR A 1 66 ? 20.156 -6.736 -6.704 1.00 85.50 66 THR A O 1
ATOM 519 N N . ASP A 1 67 ? 21.607 -6.485 -8.409 1.00 82.69 67 ASP A N 1
ATOM 520 C CA . ASP A 1 67 ? 21.387 -7.805 -9.008 1.00 82.69 67 ASP A CA 1
ATOM 521 C C . ASP A 1 67 ? 21.707 -8.963 -8.034 1.00 82.69 67 ASP A C 1
ATOM 523 O O . ASP A 1 67 ? 21.292 -10.100 -8.247 1.00 82.69 67 ASP A O 1
ATOM 527 N N . ARG A 1 68 ? 22.406 -8.689 -6.920 1.00 84.31 68 ARG A N 1
ATOM 528 C CA . ARG A 1 68 ? 22.715 -9.670 -5.864 1.00 84.31 68 ARG A CA 1
ATOM 529 C C . ARG A 1 68 ? 21.608 -9.823 -4.817 1.00 84.31 68 ARG A C 1
ATOM 531 O O . ARG A 1 68 ? 21.663 -10.748 -4.011 1.00 84.31 68 ARG A O 1
ATOM 538 N N . ASN A 1 69 ? 20.609 -8.940 -4.806 1.00 80.69 69 ASN A N 1
ATOM 539 C CA . ASN A 1 69 ? 19.578 -8.859 -3.765 1.00 80.69 69 ASN A CA 1
ATOM 540 C C . ASN A 1 69 ? 18.162 -8.867 -4.367 1.00 80.69 69 ASN A C 1
ATOM 542 O O . ASN A 1 69 ? 17.264 -8.189 -3.877 1.00 80.69 69 ASN A O 1
ATOM 546 N N . VAL A 1 70 ? 17.955 -9.637 -5.439 1.00 81.81 70 VAL A N 1
ATOM 547 C CA . VAL A 1 70 ? 16.693 -9.677 -6.206 1.00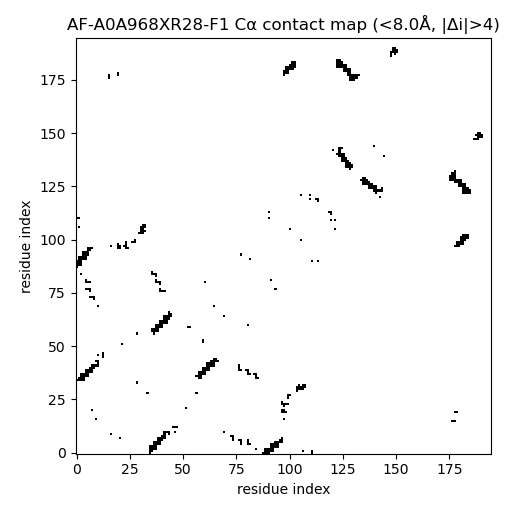 81.81 70 VAL A CA 1
ATOM 548 C C . VAL A 1 70 ? 15.597 -10.556 -5.592 1.00 81.81 70 VAL A C 1
ATOM 550 O O . VAL A 1 70 ? 14.470 -10.552 -6.077 1.00 81.81 70 VAL A O 1
ATOM 553 N N . LEU A 1 71 ? 15.889 -11.328 -4.543 1.00 83.69 71 LEU A N 1
ATOM 554 C CA . LEU A 1 71 ? 14.914 -12.217 -3.905 1.00 83.69 71 LEU A CA 1
ATOM 555 C C . LEU A 1 71 ? 14.540 -11.712 -2.498 1.00 83.69 71 LEU A C 1
ATOM 557 O O . LEU A 1 71 ? 15.365 -11.101 -1.817 1.00 83.69 71 LEU A O 1
ATOM 561 N N . TRP A 1 72 ? 13.304 -12.001 -2.067 1.00 77.69 72 TRP A N 1
ATOM 562 C CA . TRP A 1 72 ? 12.795 -11.791 -0.694 1.00 77.69 72 TRP A CA 1
ATOM 563 C C . TRP A 1 72 ? 12.866 -10.346 -0.166 1.00 77.69 72 TRP A C 1
ATOM 565 O O . TRP A 1 72 ? 12.994 -10.110 1.034 1.00 77.69 72 TRP A O 1
ATOM 575 N N . GLN A 1 73 ? 12.805 -9.348 -1.051 1.00 88.31 73 GLN A N 1
ATOM 576 C CA . GLN A 1 73 ? 12.852 -7.943 -0.628 1.00 88.31 73 GLN A CA 1
ATOM 577 C C . GLN A 1 73 ? 11.484 -7.367 -0.261 1.00 88.31 73 GLN A C 1
ATOM 579 O O . GLN A 1 73 ? 11.443 -6.314 0.368 1.00 88.31 73 GLN A O 1
ATOM 584 N N . LYS A 1 74 ? 10.365 -8.015 -0.617 1.00 87.25 74 LYS A N 1
ATOM 585 C CA . LYS A 1 74 ? 9.023 -7.463 -0.361 1.00 87.25 74 LYS A CA 1
ATOM 586 C C . LYS A 1 74 ? 8.803 -7.264 1.144 1.00 87.25 74 LYS A C 1
ATOM 588 O O . LYS A 1 74 ? 8.485 -6.164 1.583 1.00 87.25 74 LYS A O 1
ATOM 593 N N . GLU A 1 75 ? 9.090 -8.285 1.944 1.00 91.44 75 GLU A N 1
ATOM 594 C CA . GLU A 1 75 ? 8.980 -8.271 3.405 1.00 91.44 75 GLU A CA 1
ATOM 595 C C . GLU A 1 75 ? 9.946 -7.257 4.032 1.00 91.44 75 GLU A C 1
ATOM 597 O O . GLU A 1 75 ? 9.592 -6.521 4.956 1.00 91.44 75 GLU A O 1
ATOM 602 N N . ARG A 1 76 ? 11.169 -7.153 3.492 1.00 91.44 76 ARG A N 1
ATOM 603 C CA . ARG A 1 76 ? 12.152 -6.169 3.957 1.00 91.44 76 ARG A CA 1
ATOM 604 C C . ARG A 1 76 ? 11.696 -4.735 3.687 1.00 91.44 76 ARG A C 1
ATOM 606 O O . ARG A 1 76 ? 11.843 -3.887 4.568 1.00 91.44 76 ARG A O 1
ATOM 613 N N . LEU A 1 77 ? 11.147 -4.471 2.505 1.00 93.94 77 LEU A N 1
ATOM 614 C CA . LEU A 1 77 ? 10.599 -3.168 2.130 1.00 93.94 77 LEU A CA 1
ATOM 615 C C . LEU A 1 77 ? 9.416 -2.788 3.017 1.00 93.94 77 LEU A C 1
ATOM 617 O O . LEU A 1 77 ? 9.342 -1.642 3.445 1.00 93.94 77 LEU A O 1
ATOM 621 N N . LEU A 1 78 ? 8.537 -3.736 3.351 1.00 93.81 78 LEU A N 1
ATOM 622 C CA . LEU A 1 78 ? 7.430 -3.491 4.278 1.00 93.81 78 LEU A CA 1
ATOM 623 C C . LEU A 1 78 ? 7.938 -3.103 5.670 1.00 93.81 78 LEU A C 1
ATOM 625 O O . LEU A 1 78 ? 7.507 -2.089 6.211 1.00 93.81 78 LEU A O 1
ATOM 629 N N . ASN A 1 79 ? 8.925 -3.822 6.211 1.00 94.81 79 ASN A N 1
ATOM 630 C CA . ASN A 1 79 ? 9.546 -3.455 7.489 1.00 94.81 79 ASN A CA 1
ATOM 631 C C . ASN A 1 79 ? 10.170 -2.051 7.453 1.00 94.81 79 ASN A C 1
ATOM 633 O O . ASN A 1 79 ? 10.081 -1.298 8.422 1.00 94.81 79 ASN A O 1
ATOM 637 N N . LEU A 1 80 ? 10.796 -1.681 6.333 1.00 94.56 80 LEU A N 1
ATOM 638 C CA . LEU A 1 80 ? 11.350 -0.342 6.138 1.00 94.56 80 LEU A CA 1
ATOM 639 C C . LEU A 1 80 ? 10.259 0.728 6.019 1.00 94.56 80 LEU A C 1
ATOM 641 O O . LEU A 1 80 ? 10.426 1.809 6.574 1.00 94.56 80 LEU A O 1
ATOM 645 N N . ALA A 1 81 ? 9.149 0.437 5.336 1.00 96.12 81 ALA A N 1
ATOM 646 C CA . ALA A 1 81 ? 8.003 1.337 5.246 1.00 96.12 81 ALA A CA 1
ATOM 647 C C . ALA A 1 81 ? 7.396 1.596 6.631 1.00 96.12 81 ALA A C 1
ATOM 649 O O . ALA A 1 81 ? 7.176 2.747 6.999 1.00 96.12 81 ALA A O 1
ATOM 650 N N . ILE A 1 82 ? 7.203 0.541 7.430 1.00 96.62 82 ILE A N 1
ATOM 651 C CA . ILE A 1 82 ? 6.682 0.644 8.799 1.00 96.62 82 ILE A CA 1
ATOM 652 C C . ILE A 1 82 ? 7.591 1.525 9.658 1.00 96.62 82 ILE A C 1
ATOM 654 O O . ILE A 1 82 ? 7.111 2.434 10.326 1.00 96.62 82 ILE A O 1
ATOM 658 N N . ALA A 1 83 ? 8.910 1.327 9.581 1.00 96.50 83 ALA A N 1
ATOM 659 C CA . ALA A 1 83 ? 9.884 2.131 10.322 1.00 96.50 83 ALA A CA 1
ATOM 660 C C . ALA A 1 83 ? 9.918 3.619 9.912 1.00 96.50 83 ALA A C 1
ATOM 662 O O . ALA A 1 83 ? 10.560 4.425 10.584 1.00 96.50 83 ALA A O 1
ATOM 663 N N . ARG A 1 84 ? 9.275 3.988 8.798 1.00 96.75 84 ARG A N 1
ATOM 664 C CA . ARG A 1 84 ? 9.173 5.367 8.298 1.00 96.75 84 ARG A CA 1
ATOM 665 C C . ARG A 1 84 ? 7.803 5.995 8.520 1.00 96.75 84 ARG A C 1
ATOM 667 O O . ARG A 1 84 ? 7.614 7.150 8.145 1.00 96.75 84 ARG A O 1
ATOM 674 N N . LEU A 1 85 ? 6.869 5.273 9.135 1.00 96.44 85 LEU A N 1
ATOM 675 C CA . LEU A 1 85 ? 5.611 5.862 9.571 1.00 96.44 85 LEU A CA 1
ATOM 676 C C . LEU A 1 85 ? 5.863 6.941 10.640 1.00 96.44 85 LEU A C 1
ATOM 678 O O . LEU A 1 85 ? 6.788 6.808 11.446 1.00 96.44 85 LEU A O 1
ATOM 682 N N . PRO A 1 86 ? 5.042 8.005 10.679 1.00 96.06 86 PRO A N 1
ATOM 683 C CA . PRO A 1 86 ? 5.112 9.000 11.740 1.00 96.06 86 PRO A CA 1
ATOM 684 C C . PRO A 1 86 ? 4.918 8.374 13.133 1.00 96.06 86 PRO A C 1
ATOM 686 O O . PRO A 1 86 ? 4.109 7.456 13.266 1.00 96.06 86 PRO A O 1
ATOM 689 N N . PRO A 1 87 ? 5.542 8.921 14.194 1.00 95.62 87 PRO A N 1
ATOM 690 C CA . PRO A 1 87 ? 5.377 8.413 15.562 1.00 95.62 87 PRO A CA 1
ATOM 691 C C . PRO A 1 87 ? 3.934 8.430 16.091 1.00 95.62 87 PRO A C 1
ATOM 693 O O . PRO A 1 87 ? 3.622 7.735 17.050 1.00 95.62 87 PRO A O 1
ATOM 696 N N . SER A 1 88 ? 3.050 9.234 15.491 1.00 96.25 88 SER A N 1
ATOM 697 C CA . SER A 1 88 ? 1.623 9.299 15.831 1.00 96.25 88 SER A CA 1
ATOM 698 C C . SER A 1 88 ? 0.804 8.118 15.294 1.00 96.25 88 SER A C 1
ATOM 700 O O . SER A 1 88 ? -0.356 7.952 15.679 1.00 96.25 88 SER A O 1
ATOM 702 N N . VAL A 1 89 ? 1.372 7.305 14.398 1.00 97.12 89 VAL A N 1
ATOM 703 C CA . VAL A 1 89 ? 0.730 6.089 13.894 1.00 97.12 89 VAL A CA 1
ATOM 704 C C . VAL A 1 89 ? 0.820 4.989 14.945 1.00 97.12 89 VAL A C 1
ATOM 706 O O . VAL A 1 89 ? 1.905 4.600 15.364 1.00 97.12 89 VAL A O 1
ATOM 709 N N . THR A 1 90 ? -0.334 4.454 15.332 1.00 96.44 90 THR A N 1
ATOM 710 C CA . THR A 1 90 ? -0.457 3.381 16.335 1.00 96.44 90 THR A CA 1
ATOM 711 C C . THR A 1 90 ? -1.032 2.089 15.759 1.00 96.44 90 THR A C 1
ATOM 713 O O . THR A 1 90 ? -0.985 1.048 16.406 1.00 96.44 90 THR A O 1
ATOM 716 N N . LYS A 1 91 ? -1.569 2.151 14.537 1.00 97.94 91 LYS A N 1
ATOM 717 C CA . LYS A 1 91 ? -2.200 1.049 13.806 1.00 97.94 91 LYS A CA 1
ATOM 718 C C . LYS A 1 91 ? -1.628 1.014 12.394 1.00 97.94 91 LYS A C 1
ATOM 720 O O . LYS A 1 91 ? -1.414 2.073 11.806 1.00 97.94 91 LYS A O 1
ATOM 725 N N . VAL A 1 92 ? -1.411 -0.169 11.827 1.00 97.88 92 VAL A N 1
ATOM 726 C CA . VAL A 1 92 ? -0.799 -0.308 10.496 1.00 97.88 92 VAL A CA 1
ATOM 727 C C . VAL A 1 92 ? -1.659 -1.184 9.594 1.00 97.88 92 VAL A C 1
ATOM 729 O O . VAL A 1 92 ? -1.974 -2.317 9.945 1.00 97.88 92 VAL A O 1
ATOM 732 N N . ALA A 1 93 ? -1.980 -0.676 8.406 1.00 97.19 93 ALA A N 1
ATOM 733 C CA . ALA A 1 93 ? -2.529 -1.457 7.306 1.00 97.19 93 ALA A CA 1
ATOM 734 C C . ALA A 1 93 ? -1.422 -1.749 6.287 1.00 97.19 93 ALA A C 1
ATOM 736 O O . ALA A 1 93 ? -0.887 -0.827 5.670 1.00 97.19 93 ALA A O 1
ATOM 737 N N . TRP A 1 94 ? -1.101 -3.028 6.082 1.00 95.69 94 TRP A N 1
ATOM 738 C CA . TRP A 1 94 ? -0.328 -3.458 4.918 1.00 95.69 94 TRP A CA 1
ATOM 739 C C . TRP A 1 94 ? -1.279 -3.646 3.736 1.00 95.69 94 TRP A C 1
ATOM 741 O O . TRP A 1 94 ? -2.178 -4.484 3.766 1.00 95.69 94 TRP A O 1
ATOM 751 N N . VAL A 1 95 ? -1.064 -2.840 2.699 1.00 95.31 95 VAL A N 1
ATOM 752 C CA . VAL A 1 95 ? -1.845 -2.826 1.464 1.00 95.31 95 VAL A CA 1
ATOM 753 C C . VAL A 1 95 ? -0.897 -3.077 0.296 1.00 95.31 95 VAL A C 1
ATOM 755 O O . VAL A 1 95 ? 0.124 -2.403 0.157 1.00 95.31 95 VAL A O 1
ATOM 758 N N . ASP A 1 96 ? -1.214 -4.050 -0.553 1.00 92.44 96 ASP A N 1
ATOM 759 C CA . ASP A 1 96 ? -0.439 -4.276 -1.773 1.00 92.44 96 ASP A CA 1
ATOM 760 C C . ASP A 1 96 ? -0.665 -3.135 -2.785 1.00 92.44 96 ASP A C 1
ATOM 762 O O . ASP A 1 96 ? -1.762 -2.599 -2.924 1.00 92.44 96 ASP A O 1
ATOM 766 N N . ALA A 1 97 ? 0.383 -2.726 -3.502 1.00 92.75 97 ALA A N 1
ATOM 767 C CA . ALA A 1 97 ? 0.333 -1.562 -4.396 1.00 92.75 97 ALA A CA 1
ATOM 768 C C . ALA A 1 97 ? -0.322 -1.846 -5.766 1.00 92.75 97 ALA A C 1
ATOM 770 O O . ALA A 1 97 ? -0.060 -1.159 -6.752 1.00 92.75 97 ALA A O 1
ATOM 771 N N . ASP A 1 98 ? -1.143 -2.888 -5.843 1.00 91.31 98 ASP A N 1
ATOM 772 C CA . ASP A 1 98 ? -1.899 -3.307 -7.020 1.00 91.31 98 ASP A CA 1
ATOM 773 C C . ASP A 1 98 ? -3.367 -3.619 -6.693 1.00 91.31 98 ASP A C 1
ATOM 775 O O . ASP A 1 98 ? -4.080 -4.149 -7.543 1.00 91.31 98 ASP A O 1
ATOM 779 N N . ILE A 1 99 ? -3.838 -3.258 -5.495 1.00 91.44 99 ILE A N 1
ATOM 780 C CA . ILE A 1 99 ? -5.209 -3.525 -5.065 1.00 91.44 99 ILE A CA 1
ATOM 781 C C . ILE A 1 99 ? -6.101 -2.291 -4.970 1.00 91.44 99 ILE A C 1
ATOM 783 O O . ILE A 1 99 ? -5.710 -1.258 -4.445 1.00 91.44 99 ILE A O 1
ATOM 787 N N . LEU A 1 100 ? -7.350 -2.411 -5.404 1.00 92.19 100 LEU A N 1
ATOM 788 C CA . LEU A 1 100 ? -8.326 -1.324 -5.306 1.00 92.19 100 LEU A CA 1
ATOM 789 C C . LEU A 1 100 ? -9.428 -1.696 -4.313 1.00 92.19 100 LEU A C 1
ATOM 791 O O . LEU A 1 100 ? -10.007 -2.777 -4.402 1.00 92.19 100 LEU A O 1
ATOM 795 N N . PHE A 1 101 ? -9.740 -0.812 -3.369 1.00 92.69 101 PHE A N 1
ATOM 796 C CA . PHE A 1 101 ? -10.881 -1.003 -2.473 1.00 92.69 101 PHE A CA 1
ATOM 797 C C . PHE A 1 101 ? -12.148 -0.425 -3.109 1.00 92.69 101 PHE A C 1
ATOM 799 O O . PHE A 1 101 ? -12.118 0.688 -3.635 1.00 92.69 101 PHE A O 1
ATOM 806 N N . LEU A 1 102 ? -13.257 -1.173 -3.062 1.00 91.31 102 LEU A N 1
ATOM 807 C CA . LEU A 1 102 ? -14.573 -0.666 -3.477 1.00 91.31 102 LEU A CA 1
ATOM 808 C C . LEU A 1 102 ? -15.189 0.261 -2.441 1.00 91.31 102 LEU A C 1
ATOM 810 O O . LEU A 1 102 ? -15.884 1.200 -2.811 1.00 91.31 102 LEU A O 1
ATOM 814 N N . ASP A 1 103 ? -14.955 -0.021 -1.161 1.00 90.00 103 ASP A N 1
ATOM 815 C CA . ASP A 1 103 ? -15.408 0.843 -0.078 1.00 90.00 103 ASP A CA 1
ATOM 816 C C . ASP A 1 103 ? -14.438 2.027 0.048 1.00 90.00 103 ASP A C 1
ATOM 818 O O . ASP A 1 103 ? -13.278 1.810 0.412 1.00 90.00 103 ASP A O 1
ATOM 822 N N . PRO A 1 104 ? -14.864 3.265 -0.260 1.00 90.19 104 PRO A N 1
ATOM 823 C CA . PRO A 1 104 ? -14.004 4.434 -0.126 1.00 90.19 104 PRO A CA 1
ATOM 824 C C . PRO A 1 104 ? -13.667 4.757 1.335 1.00 90.19 104 PRO A C 1
ATOM 826 O O . PRO A 1 104 ? -12.658 5.413 1.579 1.00 90.19 104 PRO A O 1
ATOM 829 N N . ASP A 1 105 ? -14.451 4.254 2.293 1.00 91.62 105 ASP A N 1
ATOM 830 C CA . ASP A 1 105 ? -14.295 4.509 3.727 1.00 91.62 105 ASP A CA 1
ATOM 831 C C . ASP A 1 105 ? -13.565 3.365 4.454 1.00 91.62 105 ASP A C 1
ATOM 833 O O . ASP A 1 105 ? -13.507 3.332 5.689 1.00 91.62 105 ASP A O 1
ATOM 837 N N . TRP A 1 106 ? -12.971 2.422 3.708 1.00 94.38 106 TRP A N 1
ATOM 838 C CA . TRP A 1 106 ? -12.317 1.231 4.263 1.00 94.38 106 TRP A CA 1
ATOM 839 C C . TRP A 1 106 ? -11.295 1.571 5.357 1.00 94.38 106 TRP A C 1
ATOM 841 O O . TRP A 1 106 ? -11.203 0.859 6.354 1.00 94.38 106 TRP A O 1
ATOM 851 N N . ALA A 1 107 ? -10.534 2.660 5.193 1.00 95.12 107 ALA A N 1
ATOM 852 C CA . ALA A 1 107 ? -9.474 3.041 6.121 1.00 95.12 107 ALA A CA 1
ATOM 853 C C . ALA A 1 107 ? -10.034 3.534 7.460 1.00 95.12 107 ALA A C 1
ATOM 855 O O . ALA A 1 107 ? -9.447 3.276 8.509 1.00 95.12 107 ALA A O 1
ATOM 856 N N . TYR A 1 108 ? -11.177 4.224 7.426 1.00 94.31 108 TYR A N 1
ATOM 857 C CA . TYR A 1 108 ? -11.878 4.658 8.629 1.00 94.31 108 TYR A CA 1
ATOM 858 C C . TYR A 1 108 ? -12.424 3.448 9.394 1.00 94.31 108 TYR A C 1
ATOM 860 O O . TYR A 1 108 ? -12.111 3.273 10.569 1.00 94.31 108 TYR A O 1
ATOM 868 N N . ARG A 1 109 ? -13.130 2.547 8.699 1.00 92.94 109 ARG A N 1
ATOM 869 C CA . ARG A 1 109 ? -13.664 1.310 9.295 1.00 92.94 109 ARG A CA 1
ATOM 870 C C . ARG A 1 109 ? -12.561 0.418 9.859 1.00 92.94 109 ARG A C 1
ATOM 872 O O . ARG A 1 109 ? -12.691 -0.116 10.953 1.00 92.94 109 ARG A O 1
ATOM 879 N N . ALA A 1 110 ? -11.465 0.262 9.117 1.00 95.00 110 ALA A N 1
ATOM 880 C CA . ALA A 1 110 ? -10.312 -0.512 9.555 1.00 95.00 110 ALA A CA 1
ATOM 881 C C . ALA A 1 110 ? -9.700 0.069 10.833 1.00 95.00 110 ALA A C 1
ATOM 883 O O . ALA A 1 110 ? -9.299 -0.683 11.718 1.00 95.00 110 ALA A O 1
ATOM 884 N N . GLU A 1 111 ? -9.634 1.397 10.943 1.00 94.88 111 GLU A N 1
ATOM 885 C CA . GLU A 1 111 ? -9.169 2.039 12.162 1.00 94.88 111 GLU A CA 1
ATOM 886 C C . GLU A 1 111 ? -10.089 1.748 13.349 1.00 94.88 111 GLU A C 1
ATOM 888 O O . GLU A 1 111 ? -9.568 1.307 14.370 1.00 94.88 111 GLU A O 1
ATOM 893 N N . GLU A 1 112 ? -11.404 1.936 13.217 1.00 94.31 112 GLU A N 1
ATOM 894 C CA . GLU A 1 112 ? -12.363 1.639 14.295 1.00 94.31 112 GLU A CA 1
ATOM 895 C C . GLU A 1 112 ? -12.291 0.170 14.726 1.00 94.31 112 GLU A C 1
ATOM 897 O O . GLU A 1 112 ? -12.191 -0.139 15.908 1.00 94.31 112 GLU A O 1
ATOM 902 N N . MET A 1 113 ? -12.247 -0.762 13.772 1.00 92.81 113 MET A N 1
ATOM 903 C CA . MET A 1 113 ? -12.155 -2.188 14.094 1.00 92.81 113 MET A CA 1
ATOM 904 C C . MET A 1 113 ? -10.855 -2.547 14.823 1.00 92.81 113 MET A C 1
ATOM 906 O O . MET A 1 113 ? -10.840 -3.458 15.648 1.00 92.81 113 MET A O 1
ATOM 910 N N . LEU A 1 114 ? -9.761 -1.839 14.534 1.00 94.38 114 LEU A N 1
ATOM 911 C CA . LEU A 1 114 ?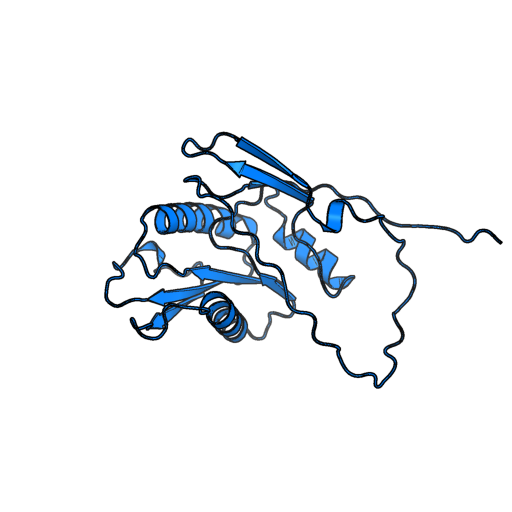 -8.485 -2.024 15.224 1.00 94.38 114 LEU A CA 1
ATOM 912 C C . LEU A 1 114 ? -8.470 -1.432 16.646 1.00 94.38 114 LEU A C 1
ATOM 914 O O . LEU A 1 114 ? -7.490 -1.639 17.357 1.00 94.38 114 LEU A O 1
ATOM 918 N N . ASP A 1 115 ? -9.504 -0.694 17.073 1.00 92.38 115 ASP A N 1
ATOM 919 C CA . ASP A 1 115 ? -9.683 -0.348 18.495 1.00 92.38 115 ASP A CA 1
ATOM 920 C C . ASP A 1 115 ? -10.160 -1.552 19.317 1.00 92.38 115 ASP A C 1
ATOM 922 O O . ASP A 1 115 ? -9.805 -1.682 20.488 1.00 92.38 115 ASP A O 1
ATOM 926 N N . GLU A 1 116 ? -10.917 -2.460 18.701 1.00 92.81 116 GLU A N 1
ATOM 927 C CA . GLU A 1 116 ? -11.484 -3.639 19.366 1.00 92.81 116 GLU A CA 1
ATOM 928 C C . GLU A 1 116 ? -10.681 -4.921 19.102 1.00 92.81 116 GLU A C 1
ATOM 930 O O . GLU A 1 116 ? -10.733 -5.878 19.882 1.00 92.81 116 GLU A O 1
ATOM 935 N N . HIS A 1 117 ? -9.923 -4.962 18.002 1.00 90.94 117 HIS A N 1
ATOM 936 C CA . HIS A 1 117 ? -9.212 -6.152 17.549 1.00 90.94 117 HIS A CA 1
ATOM 937 C C . HIS A 1 117 ? -7.739 -5.855 17.243 1.00 90.94 117 HIS A C 1
ATOM 939 O O . HIS A 1 117 ? -7.442 -4.935 16.490 1.00 90.94 117 HIS A O 1
ATOM 945 N N . PRO A 1 118 ? -6.784 -6.670 17.730 1.00 90.38 118 PRO A N 1
ATOM 946 C CA . PRO A 1 118 ? -5.362 -6.426 17.478 1.00 90.38 118 PRO A CA 1
ATOM 947 C C . PRO A 1 118 ? -4.960 -6.653 16.012 1.00 90.38 118 PRO A C 1
ATOM 949 O O . PRO A 1 118 ? -3.963 -6.102 15.551 1.00 90.38 118 PRO A O 1
ATOM 952 N N . VAL A 1 119 ? -5.709 -7.487 15.283 1.00 93.31 119 VAL A N 1
ATOM 953 C CA . VAL A 1 119 ? -5.470 -7.816 13.874 1.00 93.31 119 VAL A CA 1
ATOM 954 C C . VAL A 1 119 ? -6.813 -7.986 13.176 1.00 93.31 119 VAL A C 1
ATOM 956 O O . VAL A 1 119 ? -7.699 -8.667 13.690 1.00 93.31 119 VAL A O 1
ATOM 959 N N . ILE A 1 120 ? -6.939 -7.407 11.983 1.00 91.50 120 ILE A N 1
ATOM 960 C CA . ILE A 1 120 ? -8.125 -7.527 11.132 1.00 91.50 120 ILE A CA 1
ATOM 961 C C . ILE A 1 120 ? -7.733 -7.901 9.703 1.00 91.50 120 ILE A C 1
ATOM 963 O O . ILE A 1 120 ? -6.610 -7.654 9.262 1.00 91.50 120 ILE A O 1
ATOM 967 N N . GLN A 1 121 ? -8.686 -8.454 8.956 1.00 91.69 121 GLN A N 1
ATOM 968 C CA . GLN A 1 121 ? -8.573 -8.633 7.513 1.00 91.69 121 GLN A CA 1
ATOM 969 C C . GLN A 1 121 ? -9.376 -7.538 6.794 1.00 91.69 121 GLN A C 1
ATOM 971 O O . GLN A 1 121 ? -10.569 -7.396 7.034 1.00 91.69 121 GLN A O 1
ATOM 976 N N . LEU A 1 122 ? -8.729 -6.789 5.893 1.00 91.88 122 LEU A N 1
ATOM 977 C CA . LEU A 1 122 ? -9.283 -5.586 5.243 1.00 91.88 122 LEU A CA 1
ATOM 978 C C . LEU A 1 122 ? -10.332 -5.854 4.146 1.00 91.88 122 LEU A C 1
ATOM 980 O O . LEU A 1 122 ? -10.709 -4.941 3.422 1.00 91.88 122 LEU A O 1
ATOM 984 N N . PHE A 1 123 ? -10.748 -7.100 3.937 1.00 89.81 123 PHE A N 1
ATOM 985 C CA . PHE A 1 123 ? -11.708 -7.445 2.891 1.00 89.81 123 PHE A CA 1
ATOM 986 C C . PHE A 1 123 ? -12.430 -8.754 3.203 1.00 89.81 123 PHE A C 1
ATOM 988 O O . PHE A 1 123 ? -11.881 -9.663 3.840 1.00 89.81 123 PHE A O 1
ATOM 995 N N . SER A 1 124 ? -13.639 -8.900 2.664 1.00 87.94 124 SER A N 1
ATOM 996 C CA . SER A 1 124 ? -14.369 -10.171 2.672 1.00 87.94 124 SER A CA 1
ATOM 997 C C . SER A 1 124 ? -14.363 -10.868 1.319 1.00 87.94 124 SER A C 1
ATOM 999 O O . SER A 1 124 ? -14.431 -12.095 1.298 1.00 87.94 124 SER A O 1
ATOM 1001 N N . THR A 1 125 ? -14.240 -10.120 0.219 1.00 91.56 125 THR A N 1
ATOM 1002 C CA . THR A 1 125 ? -14.350 -10.655 -1.145 1.00 91.56 125 THR A CA 1
ATOM 1003 C C . THR A 1 125 ? -13.376 -9.955 -2.094 1.00 91.56 125 THR A C 1
ATOM 1005 O O . THR A 1 125 ? -13.096 -8.767 -1.949 1.00 91.56 125 THR A O 1
ATOM 1008 N N . VAL A 1 126 ? -12.850 -10.714 -3.055 1.00 93.44 126 VAL A N 1
ATOM 1009 C CA . VAL A 1 126 ? -11.874 -10.322 -4.080 1.00 93.44 126 VAL A CA 1
ATOM 1010 C C . VAL A 1 126 ? -12.494 -10.496 -5.451 1.00 93.44 126 VAL A C 1
ATOM 1012 O O . VAL A 1 126 ? -12.969 -11.585 -5.768 1.00 93.44 126 VAL A O 1
ATOM 1015 N N . HIS A 1 127 ? -12.363 -9.491 -6.299 1.00 93.88 127 HIS A N 1
ATOM 1016 C CA . HIS A 1 127 ? -12.704 -9.518 -7.713 1.00 93.88 127 HIS A CA 1
ATOM 1017 C C . HIS A 1 127 ? -11.406 -9.445 -8.517 1.00 93.88 127 HIS A C 1
ATOM 1019 O O . HIS A 1 127 ? -10.773 -8.398 -8.599 1.00 93.88 127 HIS A O 1
ATOM 1025 N N . TYR A 1 128 ? -10.965 -10.564 -9.084 1.00 92.44 128 TYR A N 1
ATOM 1026 C CA . TYR A 1 128 ? -9.805 -10.608 -9.971 1.00 92.44 128 TYR A CA 1
ATOM 1027 C C . TYR A 1 128 ? -10.191 -10.065 -11.339 1.00 92.44 128 TYR A C 1
ATOM 1029 O O . TYR A 1 128 ? -11.135 -10.568 -11.956 1.00 92.44 128 TYR A O 1
ATOM 1037 N N . LEU A 1 129 ? -9.431 -9.084 -11.814 1.00 90.75 129 LEU A N 1
ATOM 1038 C CA . LEU A 1 129 ? -9.681 -8.432 -13.087 1.00 90.75 129 LEU A CA 1
ATOM 1039 C C . LEU A 1 129 ? -8.862 -9.061 -14.215 1.00 90.75 129 LEU A C 1
ATOM 1041 O O . LEU A 1 129 ? -7.745 -9.531 -13.997 1.00 90.75 129 LEU A O 1
ATOM 1045 N N . ASP A 1 130 ? -9.413 -9.090 -15.422 1.00 88.06 130 ASP A N 1
ATOM 1046 C CA . ASP A 1 130 ? -8.678 -9.418 -16.641 1.00 88.06 130 ASP A CA 1
ATOM 1047 C C . ASP A 1 130 ? -7.883 -8.209 -17.172 1.00 88.06 130 ASP A C 1
ATOM 1049 O O . ASP A 1 130 ? -7.777 -7.163 -16.532 1.00 88.06 130 ASP A O 1
ATOM 1053 N N . ALA A 1 131 ? -7.282 -8.356 -18.353 1.00 82.31 131 ALA A N 1
ATOM 1054 C CA . ALA A 1 131 ? -6.491 -7.307 -18.989 1.00 82.31 131 ALA A CA 1
ATOM 1055 C C . ALA A 1 131 ? -7.300 -6.057 -19.369 1.00 82.31 131 ALA A C 1
ATOM 1057 O O . ALA A 1 131 ? -6.732 -4.972 -19.494 1.00 82.31 131 ALA A O 1
ATOM 1058 N N . GLN A 1 132 ? -8.602 -6.225 -19.574 1.00 84.69 132 GLN A N 1
ATOM 1059 C CA . GLN A 1 132 ? -9.552 -5.203 -19.987 1.00 84.69 132 GLN A CA 1
ATOM 1060 C C . GLN A 1 132 ? -10.253 -4.561 -18.779 1.00 84.69 132 GLN A C 1
ATOM 1062 O O . GLN A 1 132 ? -11.036 -3.630 -18.954 1.00 84.69 132 GLN A O 1
ATOM 1067 N N . GLY A 1 133 ? -9.955 -5.022 -17.558 1.00 81.75 133 GLY A N 1
ATOM 1068 C CA . GLY A 1 133 ? -10.604 -4.571 -16.328 1.00 81.75 133 GLY A CA 1
ATOM 1069 C C . GLY A 1 133 ? -11.951 -5.248 -16.058 1.00 81.75 133 GLY A C 1
ATOM 1070 O O . GLY A 1 133 ? -12.654 -4.837 -15.138 1.00 81.75 133 GLY A O 1
ATOM 1071 N N . GLY A 1 134 ? -12.317 -6.273 -16.830 1.00 88.06 134 GLY A N 1
ATOM 1072 C CA . GLY A 1 134 ? -13.493 -7.101 -16.587 1.00 88.06 134 GLY A CA 1
ATOM 1073 C C . GLY A 1 134 ? -13.270 -8.062 -15.421 1.00 88.06 134 GLY A C 1
ATOM 1074 O O . GLY A 1 134 ? -12.153 -8.520 -15.182 1.00 88.06 134 GLY A O 1
ATOM 1075 N N . ILE A 1 135 ? -14.328 -8.385 -14.675 1.00 92.94 135 ILE A N 1
ATOM 1076 C CA . ILE A 1 135 ? -14.242 -9.358 -13.580 1.00 92.94 135 ILE A CA 1
ATOM 1077 C C . ILE A 1 135 ? -14.108 -10.758 -14.183 1.00 92.94 135 ILE A C 1
ATOM 1079 O O . ILE A 1 135 ? -15.033 -11.276 -14.803 1.00 92.94 135 ILE A O 1
ATOM 1083 N N . ASN A 1 136 ? -12.956 -11.384 -13.964 1.00 93.38 136 ASN A N 1
ATOM 1084 C CA . ASN A 1 136 ? -12.674 -12.746 -14.404 1.00 93.38 136 ASN A CA 1
ATOM 1085 C C . ASN A 1 136 ? -13.078 -13.774 -13.338 1.00 93.38 136 ASN A C 1
ATOM 1087 O O . ASN A 1 136 ? -13.600 -14.844 -13.646 1.00 93.38 136 ASN A O 1
ATOM 1091 N N . ARG A 1 137 ? -12.829 -13.460 -12.063 1.00 92.94 137 ARG A N 1
ATOM 1092 C CA . ARG A 1 137 ? -13.032 -14.400 -10.957 1.00 92.94 137 ARG A CA 1
ATOM 1093 C C . ARG A 1 137 ? -13.365 -13.669 -9.670 1.00 92.94 137 ARG A C 1
ATOM 1095 O O . ARG A 1 137 ? -12.708 -12.688 -9.344 1.00 92.94 137 ARG A O 1
ATOM 1102 N N . VAL A 1 138 ? -14.280 -14.229 -8.887 1.00 93.19 138 VAL A N 1
ATOM 1103 C CA . VAL A 1 138 ? -14.601 -13.751 -7.537 1.00 93.19 138 VAL A CA 1
ATOM 1104 C C . VAL A 1 138 ? -14.166 -14.792 -6.509 1.00 93.19 138 VAL A C 1
ATOM 1106 O O . VAL A 1 138 ? -14.291 -15.996 -6.750 1.00 93.19 138 VAL A O 1
ATOM 1109 N N . ARG A 1 139 ? -13.595 -14.359 -5.384 1.00 92.12 139 ARG A N 1
ATOM 1110 C CA . ARG A 1 139 ? -13.244 -15.238 -4.260 1.00 92.12 139 ARG A CA 1
ATOM 1111 C C . ARG A 1 139 ? -13.557 -14.581 -2.935 1.00 92.12 139 ARG A C 1
ATOM 1113 O O . ARG A 1 139 ? -13.243 -13.415 -2.744 1.00 92.12 139 ARG A O 1
ATOM 1120 N N . ASP A 1 140 ? -14.045 -15.367 -1.992 1.00 91.12 140 ASP A N 1
ATOM 1121 C CA . ASP A 1 140 ? -14.141 -14.925 -0.611 1.00 91.12 140 ASP A CA 1
ATOM 1122 C C . ASP A 1 140 ? -12.806 -15.067 0.113 1.00 91.12 140 ASP A C 1
ATOM 1124 O O . ASP A 1 140 ? -11.982 -15.956 -0.152 1.00 91.12 140 ASP A O 1
ATOM 1128 N N . SER A 1 141 ? -12.603 -14.156 1.051 1.00 85.06 141 SER A N 1
ATOM 1129 C CA . SER A 1 141 ? -11.469 -14.138 1.944 1.00 85.06 141 SER A CA 1
ATOM 1130 C C . SER A 1 141 ? -11.419 -15.397 2.807 1.00 85.06 141 SER A C 1
ATOM 1132 O O . SER A 1 141 ? -12.357 -16.194 2.889 1.00 85.06 141 SER A O 1
ATOM 1134 N N . TRP A 1 142 ? -10.259 -15.656 3.401 1.00 83.69 142 TRP A N 1
ATOM 1135 C CA . TRP A 1 142 ? -10.153 -16.751 4.355 1.00 83.69 142 TRP A CA 1
ATOM 1136 C C . TRP A 1 142 ? -10.994 -16.454 5.600 1.00 83.69 142 TRP A C 1
ATOM 1138 O O . TRP A 1 142 ? -11.852 -17.260 5.948 1.00 83.69 142 TRP A O 1
ATOM 1148 N N . ALA A 1 143 ? -10.817 -15.276 6.212 1.00 81.00 143 ALA A N 1
ATOM 1149 C CA . ALA A 1 143 ? -11.534 -14.924 7.433 1.00 81.00 143 ALA A CA 1
ATOM 1150 C C . ALA A 1 143 ? -13.051 -14.796 7.237 1.00 81.00 143 ALA A C 1
ATOM 1152 O O . ALA A 1 143 ? -13.796 -15.086 8.167 1.00 81.00 143 ALA A O 1
ATOM 1153 N N . SER A 1 144 ? -13.538 -14.419 6.048 1.00 82.31 144 SER A N 1
ATOM 1154 C CA . SER A 1 144 ? -14.984 -14.322 5.793 1.00 82.31 144 SER A CA 1
ATOM 1155 C C . SER A 1 144 ? -15.688 -15.678 5.753 1.00 82.31 144 SER A C 1
ATOM 1157 O O . SER A 1 144 ? -16.896 -15.737 5.970 1.00 82.31 144 SER A O 1
ATOM 1159 N N . ARG A 1 145 ? -14.938 -16.761 5.516 1.00 79.75 145 ARG A N 1
ATOM 1160 C CA . ARG A 1 145 ? -15.442 -18.140 5.523 1.00 79.75 145 ARG A CA 1
ATOM 1161 C C . ARG A 1 145 ? -15.365 -18.803 6.894 1.00 79.75 145 ARG A C 1
ATOM 1163 O O . ARG A 1 145 ? -15.920 -19.886 7.066 1.00 79.75 145 ARG A O 1
ATOM 1170 N N . LEU A 1 146 ? -14.668 -18.191 7.852 1.00 76.31 146 LEU A N 1
ATOM 1171 C CA . LEU A 1 146 ? -14.589 -18.727 9.203 1.00 76.31 146 LEU A CA 1
ATOM 1172 C C . LEU A 1 146 ? -15.922 -18.515 9.936 1.00 76.31 146 LEU A C 1
ATOM 1174 O O . LEU A 1 146 ? -16.541 -17.456 9.785 1.00 76.31 146 LEU A O 1
ATOM 1178 N N . PRO A 1 147 ? -16.364 -19.492 10.752 1.00 65.81 147 PRO A N 1
ATOM 1179 C CA . PRO A 1 147 ? -17.483 -19.293 11.658 1.00 65.81 147 PRO A CA 1
ATOM 1180 C C . PRO A 1 147 ? -17.193 -18.084 12.540 1.00 65.81 147 PRO A C 1
ATOM 1182 O O . PRO A 1 147 ? -16.131 -17.995 13.157 1.00 65.81 147 PRO A O 1
ATOM 1185 N N . LYS A 1 148 ? -18.125 -17.137 12.588 1.00 59.44 148 LYS A N 1
ATOM 1186 C CA . LYS A 1 148 ? -17.954 -15.939 13.402 1.00 59.44 148 LYS A CA 1
ATOM 1187 C C . LYS A 1 148 ? -18.196 -16.307 14.857 1.00 59.44 148 LYS A C 1
ATOM 1189 O O . LYS A 1 148 ? -19.329 -16.578 15.250 1.00 59.44 148 LYS A O 1
ATOM 1194 N N . THR A 1 149 ? -17.128 -16.370 15.642 1.00 48.56 149 THR A N 1
ATOM 1195 C CA . THR A 1 149 ? -17.224 -16.518 17.094 1.00 48.56 149 THR A CA 1
ATOM 1196 C C . THR A 1 149 ? -17.715 -15.209 17.724 1.00 48.56 149 THR A C 1
ATOM 1198 O O . THR A 1 149 ? -17.413 -14.126 17.220 1.00 48.56 149 THR A O 1
ATOM 1201 N N . PRO A 1 150 ? -18.469 -15.256 18.830 1.00 40.75 150 PRO A N 1
ATOM 1202 C CA . PRO A 1 150 ? -18.894 -14.067 19.558 1.00 40.75 150 PRO A CA 1
ATOM 1203 C C . PRO A 1 150 ? -17.741 -13.425 20.302 1.00 40.75 150 PRO A C 1
ATOM 1205 O O . PRO A 1 150 ? -16.879 -14.114 20.844 1.00 40.75 150 PRO A O 1
ATOM 1208 N N . SER A 1 151 ? -17.815 -12.111 20.453 1.00 44.50 151 SER A N 1
ATOM 1209 C CA . SER A 1 151 ? -16.979 -11.341 21.362 1.00 44.50 151 SER A CA 1
ATOM 1210 C C . SER A 1 151 ? -17.337 -11.630 22.823 1.00 44.50 151 SER A C 1
ATOM 1212 O O . SER A 1 151 ? -18.282 -11.063 23.365 1.00 44.50 151 SER A O 1
ATOM 1214 N N . SER A 1 152 ? -16.570 -12.504 23.461 1.00 42.06 152 SER A N 1
ATOM 1215 C CA . SER A 1 152 ? -16.304 -12.474 24.900 1.00 42.06 152 SER A CA 1
ATOM 1216 C C . SER A 1 152 ? -15.255 -13.534 25.192 1.00 42.06 152 SER A C 1
ATOM 1218 O O . SE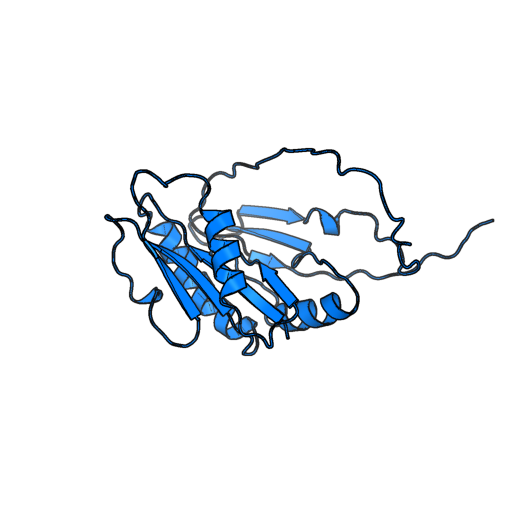R A 1 152 ? -15.580 -14.716 25.229 1.00 42.06 152 SER A O 1
ATOM 1220 N N . THR A 1 153 ? -13.998 -13.116 25.326 1.00 34.28 153 THR A N 1
ATOM 1221 C CA . THR A 1 153 ? -13.036 -13.578 26.341 1.00 34.28 153 THR A CA 1
ATOM 1222 C C . THR A 1 153 ? -11.682 -12.997 25.962 1.00 34.28 153 THR A C 1
ATOM 1224 O O . THR A 1 153 ? -11.082 -13.362 24.951 1.00 34.28 153 THR A O 1
ATOM 1227 N N . THR A 1 154 ? -11.204 -12.066 26.779 1.00 35.66 154 THR A N 1
ATOM 1228 C CA . THR A 1 154 ? -9.797 -11.684 26.859 1.00 35.66 154 THR A CA 1
ATOM 1229 C C . THR A 1 154 ? -8.976 -12.968 26.928 1.00 35.66 154 THR A C 1
ATOM 1231 O O . THR A 1 154 ? -9.103 -13.710 27.900 1.00 35.66 154 THR A O 1
ATOM 1234 N N . LEU A 1 155 ? -8.176 -13.277 25.903 1.00 36.00 155 LEU A N 1
ATOM 1235 C CA . LEU A 1 155 ? -7.261 -14.413 25.991 1.00 36.00 155 LEU A CA 1
ATOM 1236 C C . LEU A 1 155 ? -6.339 -14.163 27.194 1.00 36.00 155 LEU A C 1
ATOM 1238 O O . LEU A 1 155 ? -5.651 -13.136 27.206 1.00 36.00 155 LEU A O 1
ATOM 1242 N N . PRO A 1 156 ? -6.300 -15.039 28.213 1.00 32.03 156 PRO A N 1
ATOM 1243 C CA . PRO A 1 156 ? -5.267 -14.930 29.220 1.00 32.03 156 PRO A CA 1
ATOM 1244 C C . PRO A 1 156 ? -3.935 -15.196 28.518 1.00 32.03 156 PRO A C 1
ATOM 1246 O O . PRO A 1 156 ? -3.709 -16.268 27.956 1.00 32.03 156 PRO A O 1
ATOM 1249 N N . VAL A 1 157 ? -3.053 -14.198 28.517 1.00 35.91 157 VAL A N 1
ATOM 1250 C CA . VAL A 1 157 ? -1.657 -14.386 28.124 1.00 35.91 157 VAL A CA 1
ATOM 1251 C C . VAL A 1 157 ? -1.025 -15.284 29.186 1.00 35.91 157 VAL A C 1
ATOM 1253 O O . VAL A 1 157 ? -0.623 -14.815 30.248 1.00 35.91 157 VAL A O 1
ATOM 1256 N N . SER A 1 158 ? -0.974 -16.592 28.934 1.00 32.59 158 SER A N 1
ATOM 1257 C CA . SER A 1 158 ? -0.169 -17.503 29.747 1.00 32.59 158 SER A CA 1
ATOM 1258 C C . SER A 1 158 ? 1.314 -17.271 29.433 1.00 32.59 158 SER A C 1
ATOM 1260 O O . SER A 1 158 ? 1.705 -17.367 28.266 1.00 32.59 158 SER A O 1
ATOM 1262 N N . PRO A 1 159 ? 2.167 -16.974 30.430 1.00 36.88 159 PRO A N 1
ATOM 1263 C CA . PRO A 1 159 ? 3.594 -16.829 30.199 1.00 36.88 159 PRO A CA 1
ATOM 1264 C C . PRO A 1 159 ? 4.207 -18.201 29.907 1.00 36.88 159 PRO A C 1
ATOM 1266 O O . PRO A 1 159 ? 4.200 -19.085 30.760 1.00 36.88 159 PRO A O 1
ATOM 1269 N N . GLY A 1 160 ? 4.782 -18.348 28.715 1.00 46.31 160 GLY A N 1
ATOM 1270 C CA . GLY A 1 160 ? 5.764 -19.387 28.419 1.00 46.31 160 GLY A CA 1
ATOM 1271 C C . GLY A 1 160 ? 5.208 -20.698 27.870 1.00 46.31 160 GLY A C 1
ATOM 1272 O O . GLY A 1 160 ? 5.009 -21.650 28.616 1.00 46.31 160 GLY A O 1
ATOM 1273 N N . GLN A 1 161 ? 5.120 -20.797 26.544 1.00 32.09 161 GLN A N 1
ATOM 1274 C CA . GLN A 1 161 ? 5.432 -22.025 25.802 1.00 32.09 161 GLN A CA 1
ATOM 1275 C C . GLN A 1 161 ? 6.043 -21.646 24.439 1.00 32.09 161 GLN A C 1
ATOM 1277 O O . GLN A 1 161 ? 5.688 -20.606 23.882 1.00 32.09 161 GLN A O 1
ATOM 1282 N N . PRO A 1 162 ? 7.008 -22.428 23.923 1.00 33.31 162 PRO A N 1
ATOM 1283 C CA . PRO A 1 162 ? 7.845 -22.025 22.801 1.00 33.31 162 PRO A CA 1
ATOM 1284 C C . PRO A 1 162 ? 7.060 -22.084 21.488 1.00 33.31 162 PRO A C 1
ATOM 1286 O O . PRO A 1 162 ? 6.351 -23.051 21.213 1.00 33.31 162 PRO A O 1
ATOM 1289 N N . HIS A 1 163 ? 7.201 -21.047 20.661 1.00 32.66 163 HIS A N 1
ATOM 1290 C CA . HIS A 1 163 ? 6.587 -21.001 19.340 1.00 32.66 163 HIS A CA 1
ATOM 1291 C C . HIS A 1 163 ? 7.162 -22.112 18.455 1.00 32.66 163 HIS A C 1
ATOM 1293 O O . HIS A 1 163 ? 8.324 -22.073 18.049 1.00 32.66 163 HIS A O 1
ATOM 1299 N N . ALA A 1 164 ? 6.329 -23.107 18.152 1.00 27.72 164 ALA A N 1
ATOM 1300 C CA . ALA A 1 164 ? 6.589 -24.055 17.087 1.00 27.72 164 ALA A CA 1
ATOM 1301 C C . ALA A 1 164 ? 6.511 -23.316 15.746 1.00 27.72 164 ALA A C 1
ATOM 1303 O O . ALA A 1 164 ? 5.461 -22.817 15.339 1.00 27.72 164 ALA A O 1
ATOM 1304 N N . ASN A 1 165 ? 7.650 -23.251 15.066 1.00 35.38 165 ASN A N 1
ATOM 1305 C CA . ASN A 1 165 ? 7.751 -22.813 13.685 1.00 35.38 165 ASN A CA 1
ATOM 1306 C C . ASN A 1 165 ? 6.886 -23.729 12.809 1.00 35.38 165 ASN A C 1
ATOM 1308 O O . ASN A 1 165 ? 7.168 -24.920 12.698 1.00 35.38 165 ASN A O 1
ATOM 1312 N N . SER A 1 166 ? 5.873 -23.175 12.147 1.00 29.50 166 SER A N 1
ATOM 1313 C CA . SER A 1 166 ? 5.300 -23.796 10.953 1.00 29.50 166 SER A CA 1
ATOM 1314 C C . SER A 1 166 ? 5.300 -22.778 9.822 1.00 29.50 166 SER A C 1
ATOM 1316 O O . SER A 1 166 ? 4.575 -21.787 9.797 1.00 29.50 166 SER A O 1
ATOM 1318 N N . SER A 1 167 ? 6.245 -23.010 8.922 1.00 30.41 167 SER A N 1
ATOM 1319 C CA . SER A 1 167 ? 6.341 -22.449 7.590 1.00 30.41 167 SER A CA 1
ATOM 1320 C C . SER A 1 167 ? 5.214 -22.974 6.691 1.00 30.41 167 SER A C 1
ATOM 1322 O O . SER A 1 167 ? 4.589 -23.995 6.983 1.00 30.41 167 SER A O 1
ATOM 1324 N N . THR A 1 168 ? 5.111 -22.354 5.506 1.00 25.44 168 THR A N 1
ATOM 1325 C CA . THR A 1 168 ? 4.363 -22.768 4.292 1.00 25.44 168 THR A CA 1
ATOM 1326 C C . THR A 1 168 ? 2.890 -22.313 4.287 1.00 25.44 168 THR A C 1
ATOM 1328 O O . THR A 1 168 ? 2.131 -22.602 5.195 1.00 25.44 168 THR A O 1
ATOM 1331 N N . THR A 1 169 ? 2.378 -21.593 3.281 1.00 23.41 169 THR A N 1
ATOM 1332 C CA . THR A 1 169 ? 2.489 -21.916 1.850 1.00 23.41 169 THR A CA 1
ATOM 1333 C C . THR A 1 169 ? 2.238 -20.688 0.971 1.00 23.41 169 THR A C 1
ATOM 1335 O O . THR A 1 169 ? 1.246 -19.980 1.136 1.00 23.41 169 THR A O 1
ATOM 1338 N N . GLY A 1 170 ? 3.140 -20.461 0.012 1.00 26.59 170 GLY A N 1
ATOM 1339 C CA . GLY A 1 170 ? 2.964 -19.490 -1.061 1.00 26.59 170 GLY A CA 1
ATOM 1340 C C . GLY A 1 170 ? 1.850 -19.903 -2.021 1.00 26.59 170 GLY A C 1
ATOM 1341 O O . GLY A 1 170 ? 1.674 -21.080 -2.325 1.00 26.59 170 GLY A O 1
ATOM 1342 N N . CYS A 1 171 ? 1.113 -18.920 -2.529 1.00 22.66 171 CYS A N 1
ATOM 1343 C CA . CYS A 1 171 ? 0.194 -19.110 -3.641 1.00 22.66 171 CYS A CA 1
ATOM 1344 C C . CYS A 1 171 ? 0.728 -18.318 -4.835 1.00 22.66 171 CYS A C 1
ATOM 1346 O O . CYS A 1 171 ? 0.674 -17.090 -4.865 1.00 22.66 171 CYS A O 1
ATOM 1348 N N . SER A 1 172 ? 1.286 -19.032 -5.807 1.00 23.05 172 SER A N 1
ATOM 1349 C CA . SER A 1 172 ? 1.545 -18.525 -7.147 1.00 23.05 172 SER A CA 1
ATOM 1350 C C . SER A 1 172 ? 0.204 -18.297 -7.850 1.00 23.05 172 SER A C 1
ATOM 1352 O O . SER A 1 172 ? -0.589 -19.223 -8.017 1.00 23.05 172 SER A O 1
ATOM 1354 N N . ILE A 1 173 ? -0.069 -17.056 -8.260 1.00 23.72 173 ILE A N 1
ATOM 1355 C CA . ILE A 1 173 ? -1.251 -16.712 -9.059 1.00 23.72 173 ILE A CA 1
ATOM 1356 C C . ILE A 1 173 ? -0.785 -16.177 -10.414 1.00 23.72 173 ILE A C 1
ATOM 1358 O O . ILE A 1 173 ? 0.046 -15.273 -10.498 1.00 23.72 173 ILE A O 1
ATOM 1362 N N . ALA A 1 174 ? -1.317 -16.793 -11.472 1.00 23.28 174 ALA A N 1
ATOM 1363 C CA . ALA A 1 174 ? -1.129 -16.412 -12.864 1.00 23.28 174 ALA A CA 1
ATOM 1364 C C . ALA A 1 174 ? -1.525 -14.946 -13.102 1.00 23.28 174 ALA A C 1
ATOM 1366 O O . ALA A 1 174 ? -2.534 -14.469 -12.583 1.00 23.28 174 ALA A O 1
ATOM 1367 N N . ARG A 1 175 ? -0.699 -14.244 -13.884 1.00 25.30 175 ARG A N 1
ATOM 1368 C CA . ARG A 1 175 ? -0.800 -12.806 -14.145 1.00 25.30 175 ARG A CA 1
ATOM 1369 C C . ARG A 1 175 ? -1.950 -12.494 -15.104 1.00 25.30 175 ARG A C 1
ATOM 1371 O O . ARG A 1 175 ? -1.917 -12.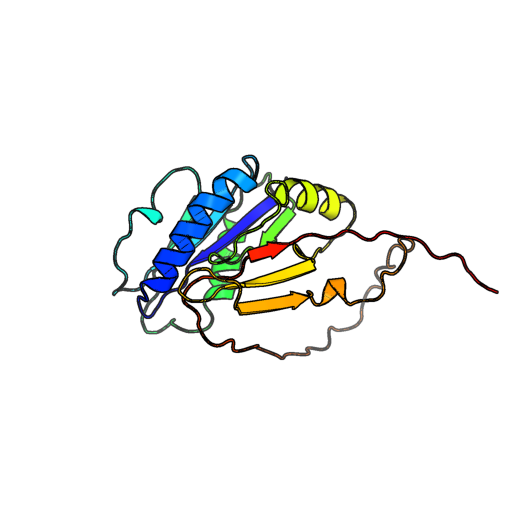926 -16.252 1.00 25.30 175 ARG A O 1
ATOM 1378 N N . SER A 1 176 ? -2.891 -11.671 -14.658 1.00 31.97 176 SER A N 1
ATOM 1379 C CA . SER A 1 176 ? -3.697 -10.794 -15.512 1.00 31.97 176 SER A CA 1
ATOM 1380 C C . SER A 1 176 ? -3.262 -9.338 -15.293 1.00 31.97 176 SER A C 1
ATOM 1382 O O . SER A 1 176 ? -2.638 -9.000 -14.287 1.00 31.97 176 SER A O 1
ATOM 1384 N N . SER A 1 177 ? -3.497 -8.481 -16.284 1.00 35.81 177 SER A N 1
ATOM 1385 C CA . SER A 1 177 ? -2.888 -7.145 -16.410 1.00 35.81 177 SER A CA 1
ATOM 1386 C C . SER A 1 177 ? -3.517 -6.050 -15.543 1.00 35.81 177 SER A C 1
ATOM 1388 O O . SER A 1 177 ? -3.077 -4.901 -15.620 1.00 35.81 177 SER A O 1
ATOM 1390 N N . VAL A 1 178 ? -4.510 -6.384 -14.718 1.00 34.94 178 VAL A N 1
ATOM 1391 C CA . VAL A 1 178 ? -5.169 -5.460 -13.792 1.00 34.94 178 VAL A CA 1
ATOM 1392 C C . VAL A 1 178 ? -5.342 -6.172 -12.446 1.00 34.94 178 VAL A C 1
ATOM 1394 O O . VAL A 1 178 ? -5.812 -7.308 -12.392 1.00 34.94 178 VAL A O 1
ATOM 1397 N N . GLY A 1 179 ? -4.878 -5.540 -11.365 1.00 32.78 179 GLY A N 1
ATOM 1398 C CA . GLY A 1 179 ? -4.942 -6.115 -10.020 1.00 32.78 179 GLY A CA 1
ATOM 1399 C C . GLY A 1 179 ? -6.372 -6.179 -9.458 1.00 32.78 179 GLY A C 1
ATOM 1400 O O . GLY A 1 179 ? -7.285 -5.577 -10.027 1.00 32.78 179 GLY A O 1
ATOM 1401 N N . PRO A 1 180 ? -6.606 -6.963 -8.391 1.00 36.97 180 PRO A N 1
ATOM 1402 C CA . PRO A 1 180 ? -7.951 -7.235 -7.909 1.00 36.97 180 PRO A CA 1
ATOM 1403 C C . PRO A 1 180 ? -8.615 -6.042 -7.200 1.00 36.97 180 PRO A C 1
ATOM 1405 O O . PRO A 1 180 ? -7.955 -5.185 -6.609 1.00 36.97 180 PRO A O 1
ATOM 1408 N N . ILE A 1 181 ? -9.947 -6.042 -7.223 1.00 33.78 181 ILE A N 1
ATOM 1409 C CA . ILE A 1 181 ? -10.843 -5.103 -6.540 1.00 33.78 181 ILE A CA 1
ATOM 1410 C C . ILE A 1 181 ? -11.468 -5.796 -5.307 1.00 33.78 181 ILE A C 1
ATOM 1412 O O . ILE A 1 181 ? -11.897 -6.941 -5.423 1.00 33.78 181 ILE A O 1
ATOM 1416 N N . TRP A 1 182 ? -11.569 -5.146 -4.143 1.00 34.28 182 TRP A N 1
ATOM 1417 C CA . TRP A 1 182 ? -12.095 -5.765 -2.906 1.00 34.28 182 TRP A CA 1
ATOM 1418 C C . TRP A 1 182 ? -13.441 -5.194 -2.448 1.00 34.28 182 TRP A C 1
ATOM 1420 O O . TRP A 1 182 ? -13.609 -3.978 -2.396 1.00 34.28 182 TRP A O 1
ATOM 1430 N N . GLU A 1 183 ? -14.365 -6.072 -2.046 1.00 25.27 183 GLU A N 1
ATOM 1431 C CA . GLU A 1 183 ? -15.704 -5.744 -1.525 1.00 25.27 183 GLU A CA 1
ATOM 1432 C C . GLU A 1 183 ? -15.824 -6.084 -0.026 1.00 25.27 183 GLU A C 1
ATOM 1434 O O . GLU A 1 183 ? -15.232 -7.064 0.449 1.00 25.27 183 GLU A O 1
ATOM 1439 N N . TRP A 1 184 ? -16.601 -5.281 0.712 1.00 28.55 184 TRP A N 1
ATOM 1440 C CA . TRP A 1 184 ? -16.857 -5.437 2.148 1.00 28.55 184 TRP A CA 1
ATOM 1441 C C . TRP A 1 184 ? -18.265 -5.976 2.427 1.00 28.55 184 TRP A C 1
ATOM 1443 O O . TRP A 1 184 ? -19.258 -5.428 1.951 1.00 28.55 184 TRP A O 1
ATOM 1453 N N . ARG A 1 185 ? -18.371 -6.986 3.300 1.00 23.88 185 ARG A N 1
ATOM 1454 C CA . ARG A 1 185 ? -19.622 -7.359 3.977 1.00 23.88 185 ARG A CA 1
ATOM 1455 C C . ARG A 1 185 ? -19.382 -7.715 5.448 1.00 23.88 185 ARG A C 1
ATOM 1457 O O . ARG A 1 185 ? -18.592 -8.599 5.778 1.00 23.88 185 ARG A O 1
ATOM 1464 N N . TRP A 1 186 ? -20.096 -7.018 6.330 1.00 31.19 186 TRP A N 1
ATOM 1465 C CA . TRP A 1 186 ? -20.143 -7.252 7.776 1.00 31.19 186 TRP A CA 1
ATOM 1466 C C . TRP A 1 186 ? -20.917 -8.535 8.117 1.00 31.19 186 TRP A C 1
ATOM 1468 O O . TRP A 1 186 ? -21.886 -8.879 7.448 1.00 31.19 186 TRP A O 1
ATOM 1478 N N . ALA A 1 187 ? -20.524 -9.211 9.199 1.00 26.36 187 ALA A N 1
ATOM 1479 C CA . ALA A 1 187 ? -21.471 -9.930 10.059 1.00 26.36 187 ALA A CA 1
ATOM 1480 C C . ALA A 1 187 ? -20.896 -9.955 11.489 1.00 26.36 187 ALA A C 1
ATOM 1482 O O . ALA A 1 187 ? -19.745 -10.360 11.653 1.00 26.36 187 ALA A O 1
ATOM 1483 N N . GLY A 1 188 ? -21.657 -9.441 12.459 1.00 28.22 188 GLY A N 1
ATOM 1484 C CA . GLY A 1 188 ? -21.429 -9.536 13.913 1.00 28.22 188 GLY A CA 1
ATOM 1485 C C . GLY A 1 188 ? -21.703 -10.956 14.435 1.00 28.22 188 GLY A C 1
ATOM 1486 O O . GLY A 1 188 ? -22.204 -11.781 13.674 1.00 28.22 188 GLY A O 1
ATOM 1487 N N . SER A 1 189 ? -21.169 -11.402 15.581 1.00 34.94 189 SER A N 1
ATOM 1488 C CA . SER A 1 189 ? -21.372 -11.045 17.010 1.00 34.94 189 SER A CA 1
ATOM 1489 C C . SER A 1 189 ? -22.465 -11.897 17.713 1.00 34.94 189 SER A C 1
ATOM 1491 O O . SER A 1 189 ? -23.623 -11.859 17.320 1.00 34.94 189 SER A O 1
ATOM 1493 N N . GLY A 1 190 ? -22.093 -12.647 18.775 1.00 27.06 190 GLY A N 1
ATOM 1494 C CA . GLY A 1 190 ? -23.000 -13.205 19.819 1.00 27.06 190 GLY A CA 1
ATOM 1495 C C . GLY A 1 190 ? -23.331 -14.724 19.811 1.00 27.06 190 GLY A C 1
ATOM 1496 O O . GLY A 1 190 ? -23.932 -15.191 18.857 1.00 27.06 190 GLY A O 1
ATOM 1497 N N . TRP A 1 191 ? -23.031 -15.479 20.891 1.00 33.09 191 TRP A N 1
ATOM 1498 C CA . TRP A 1 191 ? -23.611 -16.799 21.254 1.00 33.09 191 TRP A CA 1
ATOM 1499 C C . TRP A 1 191 ? -23.842 -16.817 22.772 1.00 33.09 191 TRP A C 1
ATOM 1501 O O . TRP A 1 191 ? -23.009 -16.325 23.534 1.00 33.09 191 TRP A O 1
ATOM 1511 N N . SER A 1 192 ? -24.963 -17.407 23.181 1.00 26.56 192 SER A N 1
ATOM 1512 C CA . SER A 1 192 ? -25.326 -17.784 24.550 1.00 26.56 192 SER A CA 1
ATOM 1513 C C . SER A 1 192 ? -24.984 -19.254 24.817 1.00 26.56 192 SER A C 1
ATOM 1515 O O . SER A 1 192 ? -25.129 -20.091 23.924 1.00 26.56 192 SER A O 1
ATOM 1517 N N . GLU A 1 193 ? -24.567 -19.564 26.045 1.00 28.86 193 GLU A N 1
ATOM 1518 C CA . GLU A 1 193 ? -24.296 -20.925 26.526 1.00 28.86 193 GLU A CA 1
ATOM 1519 C C . GLU A 1 193 ? -25.547 -21.818 26.458 1.00 28.86 193 GLU A C 1
ATOM 1521 O O . GLU A 1 193 ? -26.644 -21.403 26.831 1.00 28.86 193 GLU A O 1
ATOM 1526 N N . CYS A 1 194 ? -25.369 -23.064 26.015 1.00 23.97 194 CYS A N 1
ATOM 1527 C CA . CYS A 1 194 ? -26.275 -24.163 26.341 1.00 23.97 194 CYS A CA 1
ATOM 1528 C C . CYS A 1 194 ? -25.548 -25.082 27.326 1.00 23.97 194 CYS A C 1
ATOM 1530 O O . CYS A 1 194 ? -24.457 -25.566 27.021 1.00 23.97 194 CYS A O 1
ATOM 1532 N N . THR A 1 195 ? -26.163 -25.248 28.498 1.00 34.12 195 THR A N 1
ATOM 1533 C CA . THR A 1 195 ? -25.893 -26.283 29.510 1.00 34.12 195 THR A CA 1
ATOM 1534 C C . THR A 1 195 ? -25.854 -27.687 28.935 1.00 34.12 195 THR A C 1
ATOM 1536 O O . THR A 1 195 ? -26.702 -27.955 28.051 1.00 34.12 195 THR A O 1
#

Secondary structure (DSSP, 8-state):
-EEEEEEEE-TT--HHHHHHHHHHHHHHHHHSTT--EEEEEEEPTTPPP-GGG-SSSSEEEEEE--TT--SSHHHHHHHHHHTTS-TT--EEEE--TT-EES-TTHHHHHHHHHHH-SS--S-SEEEEE-TTS-EEEEEE-TGGGS----S-------S-----------------SEEEEEE------------